Protein AF-A0A8C3HPB2-F1 (afdb_monomer)

Sequence (178 aa):
LPEALQPAKLSMWPAVAAIQAVDRTVDSHATRLLTLERRVGTAEKKLVDCEKTVMQFESQLESKWAALGTLIQGYGRLQRRLENMENLLKNRNFWILRLPPGARGEPEWGSLEEWQKELYKNMMKGNYEALISLDYAISKPDLLSRIERGEELCLGDRGRSEESEIPADPSPGTLKPL

InterPro domains:
  IPR001909 Krueppel-associated box [PF01352] (108-135)
  IPR001909 Krueppel-associated box [PS50805] (95-166)
  IPR001909 Krueppel-associated box [SM00349] (108-155)
  IPR001909 Krueppel-associated box [cd07765] (106-134)
  IPR036051 Krueppel-associated box domain superfamily [SSF109640] (108-151)
  IPR050169 Krueppel C2H2-type zinc-finger [PTHR23232] (107-159)

Structure (mmCIF, N/CA/C/O backbone):
data_AF-A0A8C3HPB2-F1
#
_entry.id   AF-A0A8C3HPB2-F1
#
loop_
_atom_site.group_PDB
_atom_site.id
_atom_site.type_symbol
_atom_site.label_atom_id
_atom_site.label_alt_id
_atom_site.label_comp_id
_atom_site.label_asym_id
_atom_site.label_entity_id
_atom_site.label_seq_id
_atom_site.pdbx_PDB_ins_code
_atom_site.Cartn_x
_atom_site.Cartn_y
_atom_site.Cartn_z
_atom_site.occupancy
_atom_site.B_iso_or_equiv
_atom_site.auth_seq_id
_atom_site.auth_comp_id
_atom_site.auth_asym_id
_atom_site.auth_atom_id
_atom_site.pdbx_PDB_model_num
ATOM 1 N N . LEU A 1 1 ? 49.334 -25.938 -86.211 1.00 36.72 1 LEU A N 1
ATOM 2 C CA . LEU A 1 1 ? 50.302 -25.068 -85.512 1.00 36.72 1 LEU A CA 1
ATOM 3 C C . LEU A 1 1 ? 49.606 -24.472 -84.287 1.00 36.72 1 LEU A C 1
ATOM 5 O O . LEU A 1 1 ? 48.469 -24.044 -84.460 1.00 36.72 1 LEU A O 1
ATOM 9 N N . PRO A 1 2 ? 50.218 -24.538 -83.093 1.00 66.06 2 PRO A N 1
ATOM 10 C CA . PRO A 1 2 ? 49.630 -24.147 -81.806 1.00 66.06 2 PRO A CA 1
ATOM 11 C C . PRO A 1 2 ? 50.086 -22.739 -81.346 1.00 66.06 2 PRO A C 1
ATOM 13 O O . PRO A 1 2 ? 50.805 -22.079 -82.083 1.00 66.06 2 PRO A O 1
ATOM 16 N N . GLU A 1 3 ? 49.700 -22.357 -80.116 1.00 45.06 3 GLU A N 1
ATOM 17 C CA . GLU A 1 3 ? 50.030 -21.135 -79.332 1.00 45.06 3 GLU A CA 1
ATOM 18 C C . GLU A 1 3 ? 49.134 -19.898 -79.559 1.00 45.06 3 GLU A C 1
ATOM 20 O O . GLU A 1 3 ? 48.794 -19.552 -80.679 1.00 45.06 3 GLU A O 1
ATOM 25 N N . ALA A 1 4 ? 48.677 -19.165 -78.538 1.00 44.84 4 ALA A N 1
ATOM 26 C CA . ALA A 1 4 ? 49.115 -19.097 -77.146 1.00 44.84 4 ALA A CA 1
ATOM 27 C C . ALA A 1 4 ? 47.924 -18.855 -76.201 1.00 44.84 4 ALA A C 1
ATOM 29 O O . ALA A 1 4 ? 47.126 -17.935 -76.393 1.00 44.84 4 ALA A O 1
ATOM 30 N N . LEU A 1 5 ? 47.848 -19.656 -75.138 1.00 52.38 5 LEU A N 1
ATOM 31 C CA . LEU A 1 5 ? 47.039 -19.376 -73.958 1.00 52.38 5 LEU A CA 1
ATOM 32 C C . LEU A 1 5 ? 47.674 -18.170 -73.248 1.00 52.38 5 LEU A C 1
ATOM 34 O O . LEU A 1 5 ? 48.679 -18.322 -72.559 1.00 52.38 5 LEU A O 1
ATOM 38 N N . GLN A 1 6 ? 47.137 -16.966 -73.452 1.00 55.41 6 GLN A N 1
ATOM 39 C CA . GLN A 1 6 ? 47.550 -15.790 -72.685 1.00 55.41 6 GLN A CA 1
ATOM 40 C C . GLN A 1 6 ? 46.983 -15.924 -71.264 1.00 55.41 6 GLN A C 1
ATOM 42 O O . GLN A 1 6 ? 45.758 -15.907 -71.107 1.00 55.41 6 GLN A O 1
ATOM 47 N N . PRO A 1 7 ? 47.819 -16.062 -70.217 1.00 50.81 7 PRO A N 1
ATOM 48 C CA . PRO A 1 7 ? 47.330 -16.040 -68.852 1.00 50.81 7 PRO A CA 1
ATOM 49 C C . PRO A 1 7 ? 46.891 -14.606 -68.564 1.00 50.81 7 PRO A C 1
ATOM 51 O O . PRO A 1 7 ? 47.713 -13.716 -68.336 1.00 50.81 7 PRO A O 1
ATOM 54 N N . ALA A 1 8 ? 45.583 -14.360 -68.634 1.00 55.12 8 ALA A N 1
ATOM 55 C CA . ALA A 1 8 ? 45.002 -13.088 -68.249 1.00 55.12 8 ALA A CA 1
ATOM 56 C C . ALA A 1 8 ? 45.411 -12.804 -66.798 1.00 55.12 8 ALA A C 1
ATOM 58 O O . ALA A 1 8 ? 44.950 -13.466 -65.868 1.00 55.12 8 ALA A O 1
ATOM 59 N N . LYS A 1 9 ? 46.316 -11.839 -66.600 1.00 60.34 9 LYS A N 1
ATOM 60 C CA . LYS A 1 9 ? 46.645 -11.319 -65.273 1.00 60.34 9 LYS A CA 1
ATOM 61 C C . LYS A 1 9 ? 45.386 -10.644 -64.736 1.00 60.34 9 LYS A C 1
ATOM 63 O O . LYS A 1 9 ? 45.124 -9.485 -65.049 1.00 60.34 9 LYS A O 1
ATOM 68 N N . LEU A 1 10 ? 44.580 -11.386 -63.978 1.00 68.19 10 LEU A N 1
ATOM 69 C CA . LEU A 1 10 ? 43.459 -10.826 -63.234 1.00 68.19 10 LEU A CA 1
ATOM 70 C C . LEU A 1 10 ? 44.014 -9.737 -62.305 1.00 68.19 10 LEU A C 1
ATOM 72 O O . LEU A 1 10 ? 44.845 -10.004 -61.440 1.00 68.19 10 LEU A O 1
ATOM 76 N N . SER A 1 11 ? 43.584 -8.496 -62.519 1.00 76.94 11 SER A N 1
ATOM 77 C CA . SER A 1 11 ? 43.923 -7.367 -61.653 1.00 76.94 11 SER A CA 1
ATOM 78 C C . SER A 1 11 ? 43.370 -7.610 -60.242 1.00 76.94 11 SER A C 1
ATOM 80 O O . SER A 1 11 ? 42.195 -7.925 -60.089 1.00 76.94 11 SER A O 1
ATOM 82 N N . MET A 1 12 ? 44.206 -7.449 -59.212 1.00 90.56 12 MET A N 1
ATOM 83 C CA . MET A 1 12 ? 43.867 -7.626 -57.786 1.00 90.56 12 MET A CA 1
ATOM 84 C C . MET A 1 12 ? 42.955 -6.511 -57.231 1.00 90.56 12 MET A C 1
ATOM 86 O O . MET A 1 12 ? 42.294 -6.675 -56.207 1.00 90.56 12 MET A O 1
ATOM 90 N N . TRP A 1 13 ? 42.893 -5.368 -57.915 1.00 91.75 13 TRP A N 1
ATOM 91 C CA . TRP A 1 13 ? 42.222 -4.153 -57.446 1.00 91.75 13 TRP A CA 1
ATOM 92 C C . TRP A 1 13 ? 40.724 -4.283 -57.120 1.00 91.75 13 TRP A C 1
ATOM 94 O O . TRP A 1 13 ? 40.311 -3.711 -56.112 1.00 91.75 13 TRP A O 1
ATOM 104 N N . PRO A 1 14 ? 39.897 -5.032 -57.876 1.00 93.00 14 PRO A N 1
ATOM 105 C CA . PRO A 1 14 ? 38.487 -5.216 -57.531 1.00 93.00 14 PRO A CA 1
ATOM 106 C C . PRO A 1 14 ? 38.288 -5.925 -56.187 1.00 93.00 14 PRO A C 1
ATOM 108 O O . PRO A 1 14 ? 37.402 -5.549 -55.424 1.00 93.00 14 PRO A O 1
ATOM 111 N N . ALA A 1 15 ? 39.139 -6.905 -55.864 1.00 94.12 15 ALA A N 1
ATOM 112 C CA . ALA A 1 15 ? 39.091 -7.592 -54.576 1.00 94.12 15 ALA A CA 1
ATOM 113 C C . ALA A 1 15 ? 39.448 -6.636 -53.427 1.00 94.12 15 ALA A C 1
ATOM 115 O O . ALA A 1 15 ? 38.758 -6.604 -52.413 1.00 94.12 15 ALA A O 1
ATOM 116 N N . VAL A 1 16 ? 40.470 -5.794 -53.618 1.00 94.94 16 VAL A N 1
ATOM 117 C CA . VAL A 1 16 ? 40.853 -4.761 -52.640 1.00 94.94 16 VAL A CA 1
ATOM 118 C C . VAL A 1 16 ? 39.725 -3.746 -52.433 1.00 94.94 16 VAL A C 1
ATOM 120 O O . VAL A 1 16 ? 39.406 -3.409 -51.296 1.00 94.94 16 VAL A O 1
ATOM 123 N N . ALA A 1 17 ? 39.077 -3.288 -53.507 1.00 95.38 17 ALA A N 1
ATOM 124 C CA . ALA A 1 17 ? 37.954 -2.358 -53.416 1.00 95.38 17 ALA A CA 1
ATOM 125 C C . ALA A 1 17 ? 36.749 -2.970 -52.680 1.00 95.38 17 ALA A C 1
ATOM 127 O O . ALA A 1 17 ? 36.117 -2.291 -51.873 1.00 95.38 17 ALA A O 1
ATOM 128 N N . ALA A 1 18 ? 36.457 -4.253 -52.916 1.00 96.19 18 ALA A N 1
ATOM 129 C CA . ALA A 1 18 ? 35.403 -4.972 -52.206 1.00 96.19 18 ALA A CA 1
ATOM 130 C C . ALA A 1 18 ? 35.704 -5.087 -50.703 1.00 96.19 18 ALA A C 1
ATOM 132 O O . ALA A 1 18 ? 34.827 -4.805 -49.891 1.00 96.19 18 ALA A O 1
ATOM 133 N N . ILE A 1 19 ? 36.946 -5.415 -50.329 1.00 96.31 19 ILE A N 1
ATOM 134 C CA . ILE A 1 19 ? 37.381 -5.457 -48.922 1.00 96.31 19 ILE A CA 1
ATOM 135 C C . ILE A 1 19 ? 37.208 -4.080 -48.272 1.00 96.31 19 ILE A C 1
ATOM 137 O O . ILE A 1 19 ? 36.551 -3.964 -47.245 1.00 96.31 19 ILE A O 1
ATOM 141 N N . GLN A 1 20 ? 37.684 -3.015 -48.919 1.00 97.25 20 GLN A N 1
ATOM 142 C CA . GLN A 1 20 ? 37.525 -1.653 -48.402 1.00 97.25 20 GLN A CA 1
ATOM 143 C C . GLN A 1 20 ? 36.058 -1.200 -48.308 1.00 97.25 20 GLN A C 1
ATOM 145 O O . GLN A 1 20 ? 35.730 -0.321 -47.510 1.00 97.25 20 GLN A O 1
ATOM 150 N N . ALA A 1 21 ? 35.1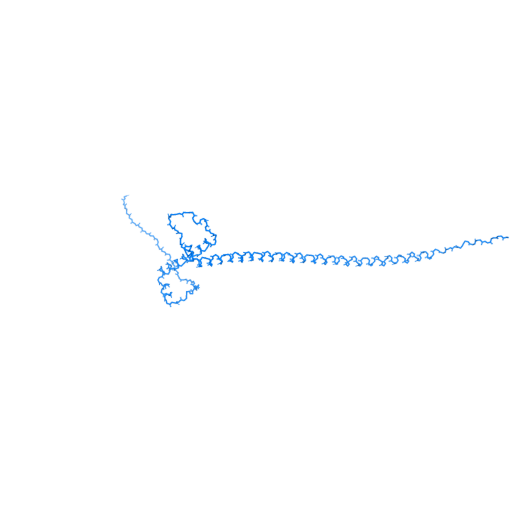70 -1.713 -49.163 1.00 97.06 21 ALA A N 1
ATOM 151 C CA . ALA A 1 21 ? 33.739 -1.446 -49.058 1.00 97.06 21 ALA A CA 1
ATOM 152 C C . ALA A 1 21 ? 33.150 -2.149 -47.829 1.00 97.06 21 ALA A C 1
ATOM 154 O O . ALA A 1 21 ? 32.421 -1.520 -47.064 1.00 97.06 21 ALA A O 1
ATOM 155 N N . VAL A 1 22 ? 33.522 -3.412 -47.606 1.00 97.81 22 VAL A N 1
ATOM 156 C CA . VAL A 1 22 ? 33.128 -4.171 -46.416 1.00 97.81 22 VAL A CA 1
ATOM 157 C C . VAL A 1 22 ? 33.634 -3.489 -45.146 1.00 97.81 22 VAL A C 1
ATOM 159 O O . VAL A 1 22 ? 32.825 -3.258 -44.251 1.00 97.81 22 VAL A O 1
ATOM 162 N N . ASP A 1 23 ? 34.894 -3.058 -45.090 1.00 98.06 23 ASP A N 1
ATOM 163 C CA . ASP A 1 23 ? 35.450 -2.353 -43.924 1.00 98.06 23 ASP A CA 1
ATOM 164 C C . ASP A 1 23 ? 34.619 -1.114 -43.564 1.00 98.06 23 ASP A C 1
ATOM 166 O O . ASP A 1 23 ? 34.165 -0.967 -42.430 1.00 98.06 23 ASP A O 1
ATOM 170 N N . ARG A 1 24 ? 34.278 -0.279 -44.557 1.00 97.12 24 ARG A N 1
ATOM 171 C CA . ARG A 1 24 ? 33.410 0.893 -44.337 1.00 97.12 24 ARG A CA 1
ATOM 172 C C . ARG A 1 24 ? 32.023 0.515 -43.814 1.00 97.12 24 ARG A C 1
ATOM 174 O O . ARG A 1 24 ? 31.448 1.250 -43.009 1.00 97.12 24 ARG A O 1
ATOM 181 N N . THR A 1 25 ? 31.457 -0.606 -44.271 1.00 97.81 25 THR A N 1
ATOM 182 C CA . THR A 1 25 ? 30.169 -1.089 -43.747 1.00 97.81 25 THR A CA 1
ATOM 183 C C . THR A 1 25 ? 30.290 -1.593 -42.314 1.00 97.81 25 THR A C 1
ATOM 185 O O . THR A 1 25 ? 29.423 -1.286 -41.498 1.00 97.81 25 THR A O 1
ATOM 188 N N . VAL A 1 26 ? 31.374 -2.297 -41.980 1.00 98.38 26 VAL A N 1
ATOM 189 C CA . VAL A 1 26 ? 31.658 -2.770 -40.620 1.00 98.38 26 VAL A CA 1
ATOM 190 C C . VAL A 1 26 ? 31.815 -1.584 -39.670 1.00 98.38 26 VAL A C 1
ATOM 192 O O . VAL A 1 26 ? 31.167 -1.569 -38.624 1.00 98.38 26 VAL A O 1
ATOM 195 N N . ASP A 1 27 ? 32.549 -0.543 -40.063 1.00 98.19 27 ASP A N 1
ATOM 196 C CA . ASP A 1 27 ? 32.698 0.687 -39.275 1.00 98.19 27 ASP A CA 1
ATOM 197 C C . ASP A 1 27 ? 31.350 1.399 -39.049 1.00 98.19 27 ASP A C 1
ATOM 199 O O . ASP A 1 27 ? 31.015 1.834 -37.939 1.00 98.19 27 ASP A O 1
ATOM 203 N N . SER A 1 28 ? 30.513 1.474 -40.090 1.00 97.62 28 SER A N 1
ATOM 204 C CA . SER A 1 28 ? 29.153 2.015 -39.972 1.00 97.62 28 SER A CA 1
ATOM 205 C C . SER A 1 28 ? 28.283 1.181 -39.023 1.00 97.62 28 SER A C 1
ATOM 207 O O . SER A 1 28 ? 27.535 1.726 -38.207 1.00 97.62 28 SER A O 1
ATOM 209 N N . HIS A 1 29 ? 28.387 -0.146 -39.071 1.00 98.19 29 HIS A N 1
ATOM 210 C CA . HIS A 1 29 ? 27.669 -1.019 -38.148 1.00 98.19 29 HIS A CA 1
ATOM 211 C C . HIS A 1 29 ? 28.176 -0.887 -36.708 1.00 98.19 29 HIS A C 1
ATOM 213 O O . HIS A 1 29 ? 27.351 -0.819 -35.797 1.00 98.19 29 HIS A O 1
ATOM 219 N N . ALA A 1 30 ? 29.486 -0.761 -36.494 1.00 98.38 30 ALA A N 1
ATOM 220 C CA . ALA A 1 30 ? 30.077 -0.565 -35.172 1.00 98.38 30 ALA A CA 1
ATOM 221 C C .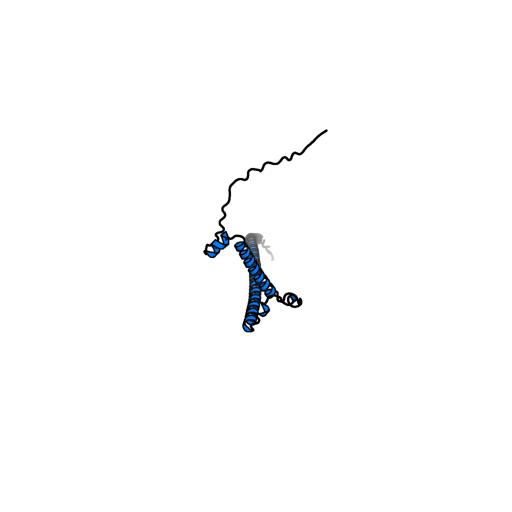 ALA A 1 30 ? 29.572 0.728 -34.508 1.00 98.38 30 ALA A C 1
ATOM 223 O O . ALA A 1 30 ? 29.111 0.711 -33.366 1.00 98.38 30 ALA A O 1
ATOM 224 N N . THR A 1 31 ? 29.554 1.846 -35.241 1.00 98.25 31 THR A N 1
ATOM 225 C CA . THR A 1 31 ? 29.025 3.125 -34.721 1.00 98.25 31 THR A CA 1
ATOM 226 C C . THR A 1 31 ? 27.529 3.056 -34.389 1.00 98.25 31 THR A C 1
ATOM 228 O O . THR A 1 31 ? 27.078 3.599 -33.370 1.00 98.25 31 THR A O 1
ATOM 231 N N . ARG A 1 32 ? 26.745 2.339 -35.204 1.00 97.94 32 ARG A N 1
ATOM 232 C CA . ARG A 1 32 ? 25.323 2.077 -34.933 1.00 97.94 32 ARG A CA 1
ATOM 233 C C . ARG A 1 32 ? 25.126 1.219 -33.685 1.00 97.94 32 ARG A C 1
ATOM 235 O O . ARG A 1 32 ? 24.254 1.548 -32.881 1.00 97.94 32 ARG A O 1
ATOM 242 N N . LEU A 1 33 ? 25.928 0.169 -33.503 1.00 98.38 33 LEU A N 1
ATOM 243 C CA . LEU A 1 33 ? 25.874 -0.699 -32.325 1.00 98.38 33 LEU A CA 1
ATOM 244 C C . LEU A 1 33 ? 26.171 0.080 -31.044 1.00 98.38 33 LEU A C 1
ATOM 246 O O . LEU A 1 33 ? 25.347 0.056 -30.137 1.00 98.38 33 LEU A O 1
ATOM 250 N N . LEU A 1 34 ? 27.241 0.878 -31.016 1.00 98.31 34 LEU A N 1
ATOM 251 C CA . LEU A 1 34 ? 27.573 1.723 -29.859 1.00 98.31 34 LEU A CA 1
ATOM 252 C C . LEU A 1 34 ? 26.451 2.714 -29.509 1.00 98.31 34 LEU A C 1
ATOM 254 O O . LEU A 1 34 ? 26.202 3.034 -28.344 1.00 98.31 34 LEU A O 1
ATOM 258 N N . THR A 1 35 ? 25.751 3.228 -30.523 1.00 98.44 35 THR A N 1
ATOM 259 C CA . THR A 1 35 ? 24.605 4.121 -30.312 1.00 98.44 35 THR A CA 1
ATOM 260 C C . THR A 1 35 ? 23.418 3.379 -29.705 1.00 98.44 35 THR A C 1
ATOM 262 O O . THR A 1 35 ? 22.765 3.904 -28.799 1.00 98.44 35 THR A O 1
ATOM 265 N N . LEU A 1 36 ? 23.130 2.170 -30.188 1.00 98.38 36 LEU A N 1
ATOM 266 C CA . LEU A 1 36 ? 22.065 1.328 -29.649 1.00 98.38 36 LEU A CA 1
ATOM 267 C C . LEU A 1 36 ? 22.378 0.859 -28.231 1.00 98.38 36 LEU A C 1
ATOM 269 O O . LEU A 1 36 ? 21.507 0.969 -27.380 1.00 98.38 36 LEU A O 1
ATOM 273 N N . GLU A 1 37 ? 23.606 0.436 -27.955 1.00 98.62 37 GLU A N 1
ATOM 274 C CA . GLU A 1 37 ? 24.053 -0.007 -26.632 1.00 98.62 37 GLU A CA 1
ATOM 275 C C . GLU A 1 37 ? 23.862 1.091 -25.578 1.00 98.62 37 GLU A C 1
ATOM 277 O O . GLU A 1 37 ? 23.231 0.869 -24.546 1.00 98.62 37 GLU A O 1
ATOM 282 N N . ARG A 1 38 ? 24.264 2.333 -25.887 1.00 98.56 38 ARG A N 1
ATOM 283 C CA . ARG A 1 38 ? 24.018 3.483 -24.998 1.00 98.56 38 ARG A CA 1
ATOM 284 C C . ARG A 1 38 ? 22.525 3.716 -24.745 1.00 98.56 38 ARG A C 1
ATOM 286 O O . ARG A 1 38 ? 22.119 4.066 -23.633 1.00 98.56 38 ARG A O 1
ATOM 293 N N . ARG A 1 39 ? 21.697 3.567 -25.783 1.00 98.50 39 ARG A N 1
ATOM 294 C CA . ARG A 1 39 ? 20.241 3.747 -25.676 1.00 98.50 39 ARG A CA 1
ATOM 295 C C . ARG A 1 39 ? 19.594 2.633 -24.860 1.00 98.50 39 ARG A C 1
ATOM 297 O O . ARG A 1 39 ? 18.731 2.947 -24.047 1.00 98.50 39 ARG A O 1
ATOM 304 N N . VAL A 1 40 ? 20.017 1.386 -25.057 1.00 98.56 40 VAL A N 1
ATOM 305 C CA . VAL A 1 40 ? 19.565 0.224 -24.285 1.00 98.56 40 VAL A CA 1
ATOM 306 C C . VAL A 1 40 ? 19.930 0.407 -22.820 1.00 98.56 40 VAL A C 1
ATOM 308 O O . VAL A 1 40 ? 19.021 0.398 -22.004 1.00 98.56 40 VAL A O 1
ATOM 311 N N . GLY A 1 41 ? 21.176 0.757 -22.487 1.00 98.44 41 GLY A N 1
ATOM 312 C CA . GLY A 1 41 ? 21.554 1.019 -21.092 1.00 98.44 41 GLY A CA 1
ATOM 313 C C . GLY A 1 41 ? 20.754 2.162 -20.447 1.00 98.44 41 GLY A C 1
ATOM 314 O O . GLY A 1 41 ? 20.370 2.101 -19.280 1.00 98.44 41 GLY A O 1
ATOM 315 N N . THR A 1 42 ? 20.415 3.205 -21.216 1.00 98.44 42 THR A N 1
ATOM 316 C CA . THR A 1 42 ? 19.530 4.279 -20.724 1.00 98.44 42 THR A CA 1
ATOM 317 C C . THR A 1 42 ? 18.097 3.783 -20.496 1.00 98.44 42 THR A C 1
ATOM 319 O O . THR A 1 42 ? 17.446 4.204 -19.540 1.00 98.44 42 THR A O 1
ATOM 322 N N . ALA A 1 43 ? 17.584 2.923 -21.378 1.00 98.38 43 ALA A N 1
ATOM 323 C CA . ALA A 1 43 ? 16.255 2.335 -21.253 1.00 98.38 43 ALA A CA 1
ATOM 324 C C . ALA A 1 43 ? 16.180 1.337 -20.086 1.00 98.38 43 ALA A C 1
ATOM 326 O O . ALA A 1 43 ? 15.218 1.388 -19.327 1.00 98.38 43 ALA A O 1
ATOM 327 N N . GLU A 1 44 ? 17.209 0.512 -19.889 1.00 98.62 44 GLU A N 1
ATOM 328 C CA . GLU A 1 44 ? 17.347 -0.406 -18.752 1.00 98.62 44 GLU A CA 1
ATOM 329 C C . GLU A 1 44 ? 17.316 0.351 -17.427 1.00 98.62 44 GLU A C 1
ATOM 331 O O . GLU A 1 44 ? 16.551 -0.002 -16.535 1.00 98.62 44 GLU A O 1
ATOM 336 N N . LYS A 1 45 ? 18.056 1.461 -17.314 1.00 98.50 45 LYS A N 1
ATOM 337 C CA . LYS A 1 45 ? 18.004 2.303 -16.113 1.00 98.50 45 LYS A CA 1
ATOM 338 C C . LYS A 1 45 ? 16.588 2.810 -15.822 1.00 98.50 45 LYS A C 1
ATOM 340 O O . LYS A 1 45 ? 16.137 2.745 -14.683 1.00 98.50 45 LYS A O 1
ATOM 345 N N . LYS A 1 46 ? 15.877 3.287 -16.849 1.00 98.56 46 LYS A N 1
ATOM 346 C CA . LYS A 1 46 ? 14.481 3.731 -16.699 1.00 98.56 46 LYS A CA 1
ATOM 347 C C . LYS A 1 46 ? 13.560 2.587 -16.282 1.00 98.56 46 LYS A C 1
ATOM 349 O O . LYS A 1 46 ? 12.642 2.824 -15.510 1.00 98.56 46 LYS A O 1
ATOM 354 N N . LEU A 1 47 ? 13.799 1.375 -16.781 1.00 98.62 47 LEU A N 1
ATOM 355 C CA . LEU A 1 47 ? 13.030 0.192 -16.406 1.00 98.62 47 LEU A CA 1
ATOM 356 C C . LEU A 1 47 ? 13.230 -0.135 -14.923 1.00 98.62 47 LEU A C 1
ATOM 358 O O . LEU A 1 47 ? 12.242 -0.310 -14.220 1.00 98.62 47 LEU A O 1
ATOM 362 N N . VAL A 1 48 ? 14.469 -0.102 -14.430 1.00 98.56 48 VAL A N 1
ATOM 363 C CA . VAL A 1 48 ? 14.771 -0.293 -13.000 1.00 98.56 48 VAL A CA 1
ATOM 364 C C . VAL A 1 48 ? 14.121 0.794 -12.135 1.00 98.56 48 VAL A C 1
ATOM 366 O O . VAL A 1 48 ? 13.536 0.496 -11.093 1.00 98.56 48 VAL A O 1
ATOM 369 N N . ASP A 1 49 ? 14.173 2.059 -12.564 1.00 98.50 49 ASP A N 1
ATOM 370 C CA . ASP A 1 49 ? 13.492 3.153 -11.861 1.00 98.50 49 ASP A CA 1
ATOM 371 C C . ASP A 1 49 ? 11.965 2.931 -11.832 1.00 98.50 49 ASP A C 1
ATOM 373 O O . ASP A 1 49 ? 11.325 3.127 -10.796 1.00 98.50 49 ASP A O 1
ATOM 377 N N . CYS A 1 50 ? 11.377 2.458 -12.937 1.00 98.25 50 CYS A N 1
ATOM 378 C CA . CYS A 1 50 ? 9.969 2.069 -12.998 1.00 98.25 50 CYS A CA 1
ATOM 379 C C . CYS A 1 50 ? 9.653 0.908 -12.043 1.00 98.25 50 CYS A C 1
ATOM 381 O O . CYS A 1 50 ? 8.728 1.044 -11.244 1.00 98.25 50 CYS A O 1
ATOM 383 N N . GLU A 1 51 ? 10.421 -0.184 -12.058 1.00 98.50 51 GLU A N 1
ATOM 384 C CA . GLU A 1 51 ? 10.247 -1.320 -11.137 1.00 98.50 51 GLU A CA 1
ATOM 385 C C . GLU A 1 51 ? 10.269 -0.868 -9.676 1.00 98.50 51 GLU A C 1
ATOM 387 O O . GLU A 1 51 ? 9.401 -1.242 -8.889 1.00 98.50 51 GLU A O 1
ATOM 392 N N . LYS A 1 52 ? 11.200 0.022 -9.321 1.00 98.50 52 LYS A N 1
ATOM 393 C CA . LYS A 1 52 ? 11.277 0.583 -7.971 1.00 98.50 52 LYS A CA 1
ATOM 394 C C . LYS A 1 52 ? 9.999 1.326 -7.584 1.00 98.50 52 LYS A C 1
ATOM 396 O O . LYS A 1 52 ? 9.520 1.178 -6.460 1.00 98.50 52 LYS A O 1
ATOM 401 N N . THR A 1 53 ? 9.447 2.134 -8.490 1.00 98.50 53 THR A N 1
ATOM 402 C CA . THR A 1 53 ? 8.186 2.846 -8.226 1.00 98.50 53 THR A CA 1
ATOM 403 C C . THR A 1 53 ? 6.997 1.895 -8.120 1.00 98.50 53 THR A C 1
ATOM 405 O O . THR A 1 53 ? 6.153 2.086 -7.247 1.00 98.50 53 THR A O 1
ATOM 408 N N . VAL A 1 54 ? 6.956 0.834 -8.932 1.00 98.56 54 VAL A N 1
ATOM 409 C CA . VAL A 1 54 ? 5.940 -0.225 -8.833 1.00 98.56 54 VAL A CA 1
ATOM 410 C C . VAL A 1 54 ? 5.992 -0.899 -7.462 1.00 98.56 54 VAL A C 1
ATOM 412 O O . VAL A 1 54 ? 4.976 -0.919 -6.773 1.00 98.56 54 VAL A O 1
ATOM 415 N N . MET A 1 55 ? 7.171 -1.328 -7.004 1.00 98.31 55 MET A N 1
ATOM 416 C CA . MET A 1 55 ? 7.330 -1.937 -5.675 1.00 98.31 55 MET A CA 1
ATOM 417 C C . MET A 1 55 ? 6.888 -0.996 -4.540 1.00 98.31 55 MET A C 1
ATOM 419 O O . MET A 1 55 ? 6.292 -1.421 -3.549 1.00 98.31 55 MET A O 1
ATOM 423 N N . GLN A 1 56 ? 7.135 0.312 -4.675 1.00 98.56 56 GLN A N 1
ATOM 424 C CA . GLN A 1 56 ? 6.640 1.299 -3.710 1.00 98.56 56 GLN A CA 1
ATOM 425 C C . GLN A 1 56 ? 5.109 1.351 -3.684 1.00 98.56 56 GLN A C 1
ATOM 427 O O . GLN A 1 56 ? 4.522 1.345 -2.599 1.00 98.56 56 GLN A O 1
ATOM 432 N N . PHE A 1 57 ? 4.454 1.373 -4.847 1.00 98.38 57 PHE A N 1
ATOM 433 C CA . PHE A 1 57 ? 2.993 1.329 -4.929 1.00 98.38 57 PHE A CA 1
ATOM 434 C C . PHE A 1 57 ? 2.413 0.028 -4.369 1.00 98.38 57 PHE A C 1
ATOM 436 O O . PHE A 1 57 ? 1.400 0.087 -3.673 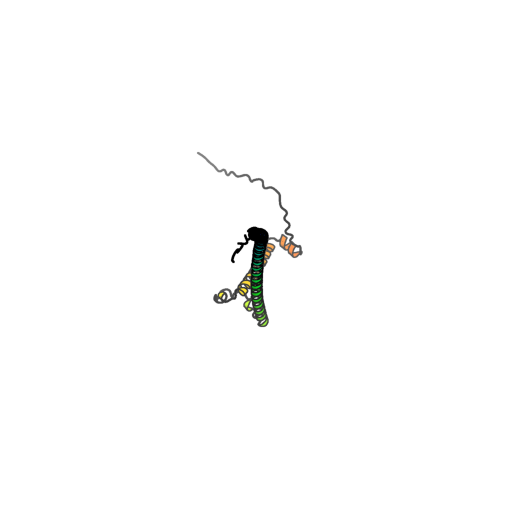1.00 98.38 57 PHE A O 1
ATOM 443 N N . GLU A 1 58 ? 3.056 -1.113 -4.613 1.00 98.56 58 GLU A N 1
ATOM 444 C CA . GLU A 1 58 ? 2.654 -2.407 -4.051 1.00 98.56 58 GLU A CA 1
ATOM 445 C C . GLU A 1 58 ? 2.668 -2.366 -2.522 1.00 98.56 58 GLU A C 1
ATOM 447 O O . GLU A 1 58 ? 1.638 -2.610 -1.896 1.00 98.56 58 GLU A O 1
ATOM 452 N N . SER A 1 59 ? 3.771 -1.916 -1.915 1.00 98.06 59 SER A N 1
ATOM 453 C CA . SER A 1 59 ? 3.861 -1.795 -0.452 1.00 98.06 59 SER A CA 1
ATOM 454 C C . SER A 1 59 ? 2.807 -0.845 0.138 1.00 98.06 59 SER A C 1
ATOM 456 O O . SER A 1 59 ? 2.216 -1.104 1.189 1.00 98.06 59 SER A O 1
ATOM 458 N N . GLN A 1 60 ? 2.519 0.260 -0.559 1.00 98.69 60 GLN A N 1
ATOM 459 C CA . GLN A 1 60 ? 1.482 1.208 -0.160 1.00 98.69 60 GLN A CA 1
ATOM 460 C C . GLN A 1 60 ? 0.104 0.558 -0.190 1.00 98.69 60 GLN A C 1
ATOM 462 O O . GLN A 1 60 ? -0.686 0.729 0.743 1.00 98.69 60 GLN A O 1
ATOM 467 N N . LEU A 1 61 ? -0.178 -0.183 -1.256 1.00 98.62 61 LEU A N 1
ATOM 468 C CA . LEU A 1 61 ? -1.439 -0.866 -1.454 1.00 98.62 61 LEU A CA 1
ATOM 469 C C . LEU A 1 61 ? -1.640 -1.939 -0.376 1.00 98.62 61 LEU A C 1
ATOM 471 O O . LEU A 1 61 ? -2.686 -1.948 0.268 1.00 98.62 61 LEU A O 1
ATOM 475 N N . GLU A 1 62 ? -0.627 -2.759 -0.100 1.00 98.69 62 GLU A N 1
ATOM 476 C CA . GLU A 1 62 ? -0.642 -3.746 0.986 1.00 98.69 62 GLU A CA 1
ATOM 477 C C . GLU A 1 62 ? -0.921 -3.106 2.351 1.00 98.69 62 GLU A C 1
ATOM 479 O O . GLU A 1 62 ? -1.786 -3.580 3.091 1.00 98.69 62 GLU A O 1
ATOM 484 N N . SER A 1 63 ? -0.268 -1.979 2.665 1.00 98.38 63 SER A N 1
ATOM 485 C CA . SER A 1 63 ? -0.500 -1.274 3.934 1.00 98.38 63 SER A CA 1
ATOM 486 C C . SER A 1 63 ? -1.949 -0.785 4.073 1.00 98.38 63 SER A C 1
ATOM 488 O O . SER A 1 63 ? -2.563 -0.921 5.136 1.00 98.38 63 SER A O 1
ATOM 490 N N . LYS A 1 64 ? -2.539 -0.271 2.983 1.00 98.62 64 LYS A N 1
ATOM 491 C CA . LYS A 1 64 ? -3.934 0.188 2.951 1.00 98.62 64 LYS A CA 1
ATOM 492 C C . LYS A 1 64 ? -4.909 -0.981 3.056 1.00 98.62 64 LYS A C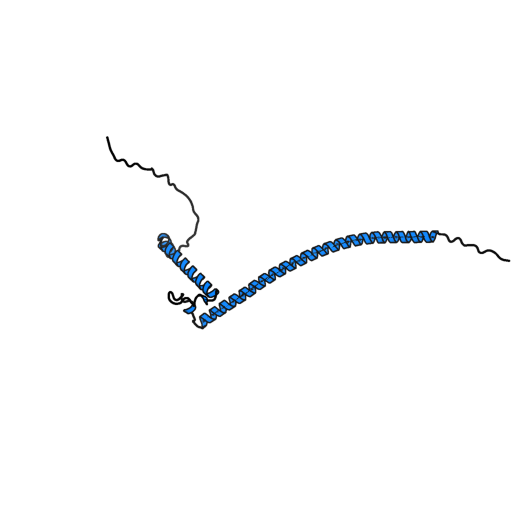 1
ATOM 494 O O . LYS A 1 64 ? -5.887 -0.876 3.795 1.00 98.62 64 LYS A O 1
ATOM 499 N N . TRP A 1 65 ? -4.639 -2.097 2.377 1.00 98.56 65 TRP A N 1
ATOM 500 C CA . TRP A 1 65 ? -5.442 -3.316 2.501 1.00 98.56 65 TRP A CA 1
ATOM 501 C C . TRP A 1 65 ? -5.427 -3.866 3.927 1.00 98.56 65 TRP A C 1
ATOM 503 O O . TRP A 1 65 ? -6.484 -4.215 4.449 1.00 98.56 65 TRP A O 1
ATOM 513 N N . ALA A 1 66 ? -4.271 -3.877 4.594 1.00 98.62 66 ALA A N 1
ATOM 514 C CA . ALA A 1 66 ? -4.166 -4.302 5.988 1.00 98.62 66 ALA A CA 1
ATOM 515 C C . ALA A 1 66 ? -4.982 -3.400 6.936 1.00 98.62 66 ALA A C 1
ATOM 517 O O . ALA A 1 66 ? -5.706 -3.892 7.812 1.00 98.62 66 ALA A O 1
ATOM 518 N N . ALA A 1 67 ? -4.926 -2.080 6.733 1.00 98.50 67 ALA A N 1
ATOM 519 C CA . ALA A 1 67 ? -5.718 -1.124 7.505 1.00 98.50 67 ALA A CA 1
ATOM 520 C C . ALA A 1 67 ? -7.230 -1.325 7.295 1.00 98.50 67 ALA A C 1
ATOM 522 O O . ALA A 1 67 ? -7.990 -1.379 8.264 1.00 98.50 67 ALA A O 1
ATOM 523 N N . LEU A 1 68 ? -7.670 -1.507 6.044 1.00 98.75 68 LEU A N 1
ATOM 524 C CA . LEU A 1 68 ? -9.068 -1.811 5.727 1.00 98.75 68 LEU A CA 1
ATOM 525 C C . LEU A 1 68 ? -9.521 -3.141 6.345 1.00 98.75 68 LEU A C 1
ATOM 527 O O . LEU A 1 68 ? -10.610 -3.205 6.911 1.00 98.75 68 LEU A O 1
ATOM 531 N N . GLY A 1 69 ? -8.678 -4.177 6.311 1.00 98.50 69 GLY A N 1
ATOM 532 C CA . GLY A 1 69 ? -8.949 -5.452 6.977 1.00 98.50 69 GLY A CA 1
ATOM 533 C C . GLY A 1 69 ? -9.185 -5.286 8.482 1.00 98.50 69 GLY A C 1
ATOM 534 O O . GLY A 1 69 ? -10.156 -5.819 9.020 1.00 98.50 69 GLY A O 1
ATOM 535 N N . THR A 1 70 ? -8.360 -4.473 9.147 1.00 98.25 70 THR A N 1
ATOM 536 C CA . THR A 1 70 ? -8.523 -4.139 10.574 1.00 98.25 70 THR A CA 1
ATOM 537 C C . THR A 1 70 ? -9.841 -3.401 10.838 1.00 98.25 70 THR A C 1
ATOM 539 O O . THR A 1 70 ? -10.556 -3.721 11.790 1.00 98.25 70 THR A O 1
ATOM 542 N N . LEU A 1 71 ? -10.212 -2.448 9.977 1.00 98.56 71 LEU A N 1
ATOM 543 C CA . LEU A 1 71 ? -11.462 -1.697 10.108 1.00 98.56 71 LEU A CA 1
ATOM 544 C C . LEU A 1 71 ? -12.697 -2.600 9.954 1.00 98.56 71 LEU A C 1
ATOM 546 O O . LEU A 1 71 ? -13.630 -2.504 10.752 1.00 98.56 71 LEU A O 1
ATOM 550 N N . ILE A 1 72 ? -12.686 -3.512 8.978 1.00 98.06 72 ILE A N 1
ATOM 551 C CA . ILE A 1 72 ? -13.768 -4.486 8.757 1.00 98.06 72 ILE A CA 1
ATOM 552 C C . ILE A 1 72 ? -13.926 -5.403 9.975 1.00 98.06 72 ILE A C 1
ATOM 554 O O . ILE A 1 72 ? -15.043 -5.625 10.450 1.00 98.06 72 ILE A O 1
ATOM 558 N N . GLN A 1 73 ? -12.817 -5.897 10.534 1.00 96.62 73 GLN A N 1
ATOM 559 C CA . GLN A 1 73 ? -12.846 -6.687 11.767 1.00 96.62 73 GLN A CA 1
ATOM 560 C C . GLN A 1 73 ? -13.438 -5.890 12.941 1.00 96.62 73 GLN A C 1
ATOM 562 O O . GLN A 1 73 ? -14.264 -6.418 13.695 1.00 96.62 73 GLN A O 1
ATOM 567 N N . GLY A 1 74 ? -13.061 -4.614 13.074 1.00 96.25 74 GLY A N 1
ATOM 568 C CA . GLY A 1 74 ? -13.602 -3.697 14.078 1.00 96.25 74 GLY A CA 1
ATOM 569 C C . GLY A 1 74 ? -15.112 -3.503 13.941 1.00 96.25 74 GLY A C 1
ATOM 570 O O . GLY A 1 74 ? -15.841 -3.615 14.931 1.00 96.25 74 GLY A O 1
ATOM 571 N N . TYR A 1 75 ? -15.596 -3.311 12.714 1.00 96.25 75 TYR A N 1
ATOM 572 C CA . TYR A 1 75 ? -17.025 -3.205 12.427 1.00 96.25 75 TYR A CA 1
ATOM 573 C C . TYR A 1 75 ? -17.780 -4.480 12.824 1.00 96.25 75 TYR A C 1
ATOM 575 O O . TYR A 1 75 ? -18.775 -4.407 13.542 1.00 96.25 75 TYR A O 1
ATOM 583 N N . GLY A 1 76 ? -17.263 -5.661 12.471 1.00 96.19 76 GLY A N 1
ATOM 584 C CA . GLY A 1 76 ? -17.880 -6.936 12.852 1.00 96.19 76 GLY A CA 1
ATOM 585 C C . GLY A 1 76 ? -17.934 -7.169 14.369 1.00 96.19 76 GLY A C 1
ATOM 586 O O . GLY A 1 76 ? -18.871 -7.793 14.871 1.00 96.19 76 GLY A O 1
ATOM 587 N N . ARG A 1 77 ? -16.952 -6.660 15.128 1.00 93.81 77 ARG A N 1
ATOM 588 C CA . ARG A 1 77 ? -16.989 -6.675 16.601 1.00 93.81 77 ARG A CA 1
ATOM 589 C C . ARG A 1 77 ? -18.050 -5.714 17.138 1.00 93.81 77 ARG A C 1
ATOM 591 O O . ARG A 1 77 ? -18.771 -6.073 18.067 1.00 93.81 77 ARG A O 1
ATOM 598 N N . LEU A 1 78 ? -18.144 -4.512 16.571 1.00 95.62 78 LEU A N 1
ATOM 599 C CA . LEU A 1 78 ? -19.127 -3.510 16.978 1.00 95.62 78 LEU A CA 1
ATOM 600 C C . LEU A 1 78 ? -20.559 -3.984 16.703 1.00 95.62 78 LEU A C 1
ATOM 602 O O . LEU A 1 78 ? -21.414 -3.858 17.573 1.00 95.62 78 LEU A O 1
ATOM 606 N N . GLN A 1 79 ? -20.792 -4.603 15.547 1.00 96.00 79 GLN A N 1
ATOM 607 C CA . GLN A 1 79 ? -22.085 -5.170 15.178 1.00 96.00 79 GLN A CA 1
ATOM 608 C C . GLN A 1 79 ? -22.534 -6.257 16.164 1.00 96.00 79 GLN A C 1
ATOM 610 O O . GLN A 1 79 ? -23.656 -6.197 16.653 1.00 96.00 79 GLN A O 1
ATOM 615 N N . ARG A 1 80 ? -21.645 -7.185 16.551 1.00 91.75 80 ARG A N 1
ATOM 616 C CA . ARG A 1 80 ? -21.944 -8.186 17.595 1.00 91.75 80 ARG A CA 1
ATOM 617 C C . ARG A 1 80 ? -22.278 -7.556 18.945 1.00 91.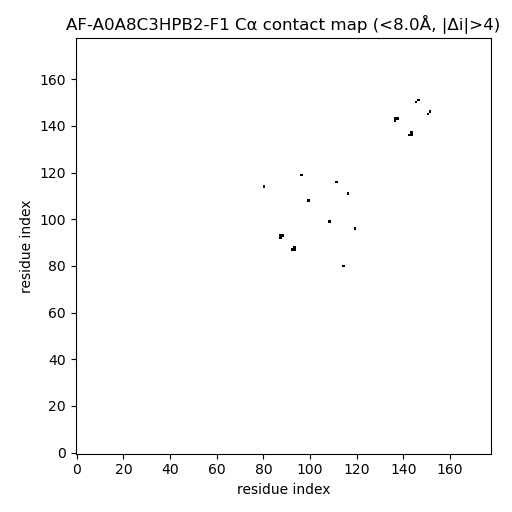75 80 ARG A C 1
ATOM 619 O O . ARG A 1 80 ? -23.198 -7.998 19.621 1.00 91.75 80 ARG A O 1
ATOM 626 N N . ARG A 1 81 ? -21.558 -6.503 19.347 1.00 89.00 81 ARG A N 1
ATOM 627 C CA . ARG A 1 81 ? -21.880 -5.766 20.582 1.00 89.00 81 ARG A CA 1
ATOM 628 C C . ARG A 1 81 ? -23.255 -5.108 20.504 1.00 89.00 81 ARG A C 1
ATOM 630 O O . ARG A 1 81 ? -23.978 -5.128 21.494 1.00 89.00 81 ARG A O 1
ATOM 637 N N . LEU A 1 82 ? -23.606 -4.544 19.350 1.00 90.00 82 LEU A N 1
ATOM 638 C CA . LEU A 1 82 ? -24.910 -3.929 19.126 1.00 90.00 82 LEU A CA 1
ATOM 639 C C . LEU A 1 82 ? -26.033 -4.970 19.184 1.00 90.00 82 LEU A C 1
ATOM 641 O O . LEU A 1 82 ? -27.016 -4.756 19.883 1.00 90.00 82 LEU A O 1
ATOM 645 N N . GLU A 1 83 ? -25.854 -6.115 18.528 1.00 88.25 83 GLU A N 1
ATOM 646 C CA . GLU A 1 83 ? -26.799 -7.235 18.568 1.00 88.25 83 GLU A CA 1
ATOM 647 C C . GLU A 1 83 ? -26.972 -7.777 19.995 1.00 88.25 83 GLU A C 1
ATOM 649 O O . GLU A 1 83 ? -28.091 -7.988 20.463 1.00 88.25 83 GLU A O 1
ATOM 654 N N . ASN A 1 84 ? -25.874 -7.912 20.745 1.00 86.12 84 ASN A N 1
ATOM 655 C CA . ASN A 1 84 ? -25.920 -8.284 22.158 1.00 86.12 84 ASN A CA 1
ATOM 656 C C . ASN A 1 84 ? -26.714 -7.263 22.988 1.00 86.12 84 ASN A C 1
ATOM 658 O O . ASN A 1 84 ? -27.559 -7.653 23.793 1.00 86.12 84 ASN A O 1
ATOM 662 N N . MET A 1 85 ? -26.477 -5.962 22.791 1.00 82.62 85 MET A N 1
ATOM 663 C CA . MET A 1 85 ? -27.235 -4.902 23.466 1.00 82.62 85 MET A CA 1
ATOM 664 C C . MET A 1 85 ? -28.719 -4.941 23.098 1.00 82.62 85 MET A C 1
ATOM 666 O O . MET A 1 85 ? -29.570 -4.840 23.978 1.00 82.62 85 MET A O 1
ATOM 670 N N . GLU A 1 86 ? -29.046 -5.139 21.824 1.00 87.19 86 GLU A N 1
ATOM 671 C CA . GLU A 1 86 ? -30.425 -5.262 21.359 1.00 87.19 86 GLU A CA 1
ATOM 672 C C . GLU A 1 86 ? -31.131 -6.453 22.020 1.00 87.19 86 GLU A C 1
ATOM 674 O O . GLU A 1 86 ? -32.246 -6.313 22.523 1.00 87.19 86 GLU A O 1
ATOM 679 N N . ASN A 1 87 ? -30.462 -7.604 22.105 1.00 84.88 87 ASN A N 1
ATOM 680 C CA . ASN A 1 87 ? -30.983 -8.788 22.784 1.00 84.88 87 ASN A CA 1
ATOM 681 C C . ASN A 1 87 ? -31.186 -8.559 24.288 1.00 84.88 87 ASN A C 1
ATOM 683 O O . ASN A 1 87 ? -32.185 -9.019 24.846 1.00 84.88 87 ASN A O 1
ATOM 687 N N . LEU A 1 88 ? -30.284 -7.829 24.952 1.00 83.44 88 LEU A N 1
ATOM 688 C CA . LEU A 1 88 ? -30.448 -7.453 26.360 1.00 83.44 88 LEU A CA 1
ATOM 689 C C . LEU A 1 88 ? -31.688 -6.580 26.571 1.00 83.44 88 LEU A C 1
ATOM 691 O O . LEU A 1 88 ? -32.464 -6.833 27.495 1.00 83.44 88 LEU A O 1
ATOM 695 N N . LEU A 1 89 ? -31.890 -5.586 25.700 1.00 80.31 89 LEU A N 1
ATOM 696 C CA . LEU A 1 89 ? -33.035 -4.678 25.755 1.00 80.31 89 LEU A CA 1
ATOM 697 C C . LEU A 1 89 ? -34.350 -5.410 25.458 1.00 80.31 89 LEU A C 1
ATOM 699 O O . LEU A 1 89 ? -35.310 -5.265 26.217 1.00 80.31 89 LEU A O 1
ATOM 703 N N . LYS A 1 90 ? -34.387 -6.240 24.404 1.00 83.06 90 LYS A N 1
ATOM 704 C CA . LYS A 1 90 ? -35.566 -7.034 24.014 1.00 83.06 90 LYS A CA 1
ATOM 705 C C . LYS A 1 90 ? -36.005 -7.995 25.116 1.00 83.06 90 LYS A C 1
ATOM 707 O O . LYS A 1 90 ? -37.192 -8.072 25.419 1.00 83.06 90 LYS A O 1
ATOM 712 N N . ASN A 1 91 ? -35.056 -8.684 25.746 1.00 84.00 91 ASN A N 1
ATOM 713 C CA . ASN A 1 91 ? -35.348 -9.674 26.785 1.00 84.00 91 ASN A CA 1
ATOM 714 C C . ASN A 1 91 ? -35.501 -9.065 28.187 1.00 84.00 91 ASN A C 1
ATOM 716 O O . ASN A 1 91 ? -35.720 -9.795 29.149 1.00 84.00 91 ASN A O 1
ATOM 720 N N . ARG A 1 92 ? -35.386 -7.733 28.326 1.00 80.25 92 ARG A N 1
ATOM 721 C CA . ARG A 1 92 ? -35.338 -7.035 29.622 1.00 80.25 92 ARG A CA 1
ATOM 722 C C . ARG A 1 92 ? -34.298 -7.633 30.583 1.00 80.25 92 ARG A C 1
ATOM 724 O O . ARG A 1 92 ? -34.461 -7.558 31.802 1.00 80.25 92 ARG A O 1
ATOM 731 N N . ASN A 1 93 ? -33.186 -8.144 30.048 1.00 71.94 93 ASN A N 1
ATOM 732 C CA . ASN A 1 93 ? -32.069 -8.726 30.803 1.00 71.94 93 ASN A CA 1
ATOM 733 C C . ASN A 1 93 ? -31.185 -7.632 31.436 1.00 71.94 93 ASN A C 1
ATOM 735 O O . ASN A 1 93 ? -29.958 -7.718 31.470 1.00 71.94 93 ASN A O 1
ATOM 739 N N . PHE A 1 94 ? -31.814 -6.579 31.961 1.00 70.81 94 PHE A N 1
ATOM 740 C CA . PHE A 1 94 ? -31.157 -5.464 32.639 1.00 70.81 94 PHE A CA 1
ATOM 741 C C . PHE A 1 94 ? -30.489 -5.894 33.950 1.00 70.81 94 PHE A C 1
ATOM 743 O O . PHE A 1 94 ? -29.664 -5.156 34.479 1.00 70.81 94 PHE A O 1
ATOM 750 N N . TRP A 1 95 ? -30.791 -7.094 34.471 1.00 64.81 95 TRP A N 1
ATOM 751 C CA . TRP A 1 95 ? -30.084 -7.646 35.628 1.00 64.81 95 TRP A CA 1
ATOM 752 C C . TRP A 1 95 ? -28.589 -7.852 35.361 1.00 64.81 95 TRP A C 1
ATOM 754 O O . TRP A 1 95 ? -27.820 -7.836 36.309 1.00 64.81 95 TRP A O 1
ATOM 764 N N . ILE A 1 96 ? -28.159 -7.991 34.101 1.00 62.56 96 ILE A N 1
ATOM 765 C CA . ILE A 1 96 ? -26.733 -8.093 33.733 1.00 62.56 96 ILE A CA 1
ATOM 766 C C . ILE A 1 96 ? -26.009 -6.751 33.943 1.00 62.56 96 ILE A C 1
ATOM 768 O O . ILE A 1 96 ? -24.796 -6.717 34.113 1.00 62.56 96 ILE A O 1
ATOM 772 N N . LEU A 1 97 ? -26.755 -5.642 33.970 1.00 62.72 97 LEU A N 1
ATOM 773 C CA . LEU A 1 97 ? -26.250 -4.320 34.345 1.00 62.72 97 LEU A CA 1
ATOM 774 C C . LEU A 1 97 ? -26.340 -4.067 35.856 1.00 62.72 97 LEU A C 1
ATOM 776 O O . LEU A 1 97 ? -25.901 -3.012 36.315 1.00 62.72 97 LEU A O 1
ATOM 780 N N . ARG A 1 98 ? -26.915 -4.989 36.648 1.00 62.69 98 ARG A N 1
ATOM 781 C CA . ARG A 1 98 ? -26.815 -4.881 38.106 1.00 62.69 98 ARG A CA 1
ATOM 782 C C . ARG A 1 98 ? -25.369 -5.136 38.511 1.00 62.69 98 ARG A C 1
ATOM 784 O O . ARG A 1 98 ? -24.704 -6.001 37.948 1.00 62.69 98 ARG A O 1
ATOM 791 N N . LEU A 1 99 ? -24.917 -4.351 39.492 1.00 52.56 99 LEU A N 1
ATOM 792 C CA . LEU A 1 99 ? -23.637 -4.517 40.176 1.00 52.56 99 LEU A CA 1
ATOM 793 C C . LEU A 1 99 ? -23.343 -5.999 40.471 1.00 52.56 99 LEU A C 1
ATOM 795 O O . LEU A 1 99 ? -24.291 -6.767 40.672 1.00 52.56 99 LEU A O 1
ATOM 799 N N . PRO A 1 100 ? -22.057 -6.385 40.603 1.00 51.59 100 PRO A N 1
ATOM 800 C CA . PRO A 1 100 ? -21.716 -7.707 41.108 1.00 51.59 100 PRO A CA 1
ATOM 801 C C . PRO A 1 100 ? -22.510 -7.959 42.397 1.00 51.59 100 PRO A C 1
ATOM 803 O O . PRO A 1 100 ? -22.569 -7.050 43.236 1.00 51.59 100 PRO A O 1
ATOM 806 N N . PRO A 1 101 ? -23.115 -9.145 42.591 1.00 50.47 101 PRO A N 1
ATOM 807 C CA . PRO A 1 101 ? -23.578 -9.534 43.907 1.00 50.47 101 PRO A CA 1
ATOM 808 C C . PRO A 1 101 ? -22.361 -9.526 44.832 1.00 50.47 101 PRO A C 1
ATOM 810 O O . PRO A 1 101 ? -21.549 -10.449 44.853 1.00 50.47 101 PRO A O 1
ATOM 813 N N . GLY A 1 102 ? -22.202 -8.429 45.566 1.00 51.75 102 GLY A N 1
ATOM 814 C CA . GLY A 1 102 ? -21.215 -8.326 46.616 1.00 51.75 102 GLY A CA 1
ATOM 815 C C . GLY A 1 102 ? -21.459 -9.444 47.623 1.00 51.75 102 GLY A C 1
ATOM 816 O O . GLY A 1 102 ? -22.560 -9.584 48.154 1.00 51.75 102 GLY A O 1
ATOM 817 N N . ALA A 1 103 ? -20.393 -10.201 4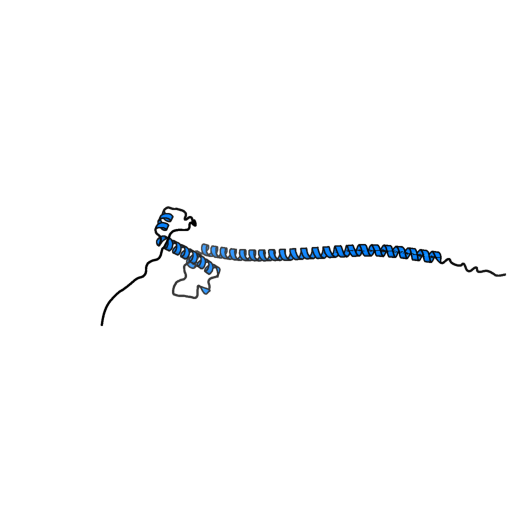7.875 1.00 50.16 103 ALA A N 1
ATOM 818 C CA . ALA A 1 103 ? -20.135 -11.038 49.044 1.00 50.16 103 ALA A CA 1
ATOM 819 C C . ALA A 1 103 ? -20.454 -12.545 49.019 1.00 50.16 103 ALA A C 1
ATOM 821 O O . ALA A 1 103 ? -20.000 -13.205 49.950 1.00 50.16 103 ALA A O 1
ATOM 822 N N . ARG A 1 104 ? -21.120 -13.154 48.020 1.00 42.03 104 ARG A N 1
ATOM 823 C CA . ARG A 1 104 ? -21.310 -14.633 48.020 1.00 42.03 104 ARG A CA 1
ATOM 824 C C . ARG A 1 104 ? -21.356 -15.309 46.637 1.00 42.03 104 ARG A C 1
ATOM 826 O O . ARG A 1 104 ? -22.348 -15.949 46.308 1.00 42.03 104 ARG A O 1
ATOM 833 N N . GLY A 1 105 ? -20.271 -15.237 45.860 1.00 50.50 105 GLY A N 1
ATOM 834 C CA . GLY A 1 105 ? -20.080 -16.137 44.710 1.00 50.50 105 GLY A CA 1
ATOM 835 C C . GLY A 1 105 ? -19.146 -15.601 43.626 1.00 50.50 105 GLY A C 1
ATOM 836 O O . GLY A 1 105 ? -19.589 -14.946 42.692 1.00 50.50 105 GLY A O 1
ATOM 837 N N . GLU A 1 106 ? -17.859 -15.934 43.710 1.00 48.69 106 GLU A N 1
ATOM 838 C CA . GLU A 1 106 ? -16.828 -15.585 42.719 1.00 48.69 106 GLU A CA 1
ATOM 839 C C . GLU A 1 106 ? -16.834 -16.310 41.337 1.00 48.69 106 GLU A C 1
ATOM 841 O O . GLU A 1 106 ? -15.970 -15.967 40.529 1.00 48.69 106 GLU A O 1
ATOM 846 N N . PRO A 1 107 ? -17.748 -17.229 40.933 1.00 48.84 107 PRO A N 1
ATOM 847 C CA . PRO A 1 107 ? -17.636 -17.845 39.598 1.00 48.84 107 PRO A CA 1
ATOM 848 C C . PRO A 1 107 ? -18.084 -16.972 38.407 1.00 48.84 107 PRO A C 1
ATOM 850 O O . PRO A 1 107 ? -17.672 -17.233 37.278 1.00 48.84 107 PRO A O 1
ATOM 853 N N . GLU A 1 108 ? -18.933 -15.958 38.605 1.00 57.34 108 GLU A N 1
ATOM 854 C CA . GLU A 1 108 ? -19.659 -15.307 37.492 1.00 57.34 108 GLU A CA 1
ATOM 855 C C . GLU A 1 108 ? -18.907 -14.133 36.840 1.00 57.34 108 GLU A C 1
ATOM 857 O O . GLU A 1 108 ? -19.153 -13.801 35.683 1.00 57.34 108 GLU A O 1
ATOM 862 N N . TRP A 1 109 ? -17.930 -13.525 37.523 1.00 63.47 109 TRP A N 1
ATOM 863 C CA . TRP A 1 109 ? -17.140 -12.439 36.926 1.00 63.47 109 TRP A CA 1
ATOM 864 C C . TRP A 1 109 ? -16.142 -12.947 35.873 1.00 63.47 109 TRP A C 1
ATOM 866 O O . TRP A 1 109 ? -15.858 -12.268 34.883 1.00 63.47 109 TRP A O 1
ATOM 876 N N . GLY A 1 110 ? -15.617 -14.162 36.061 1.00 62.53 110 GLY A N 1
ATOM 877 C CA . GLY A 1 110 ? -14.690 -14.802 35.126 1.00 62.53 110 GLY A CA 1
ATOM 878 C C . GLY A 1 110 ? -15.323 -15.092 33.763 1.00 62.53 110 GLY A C 1
ATOM 879 O O . GLY A 1 110 ? -14.652 -14.910 32.747 1.00 62.53 110 GLY A O 1
ATOM 880 N N . SER A 1 111 ? -16.611 -15.454 33.742 1.00 62.47 111 SER A N 1
ATOM 881 C CA . SER A 1 111 ? -17.358 -15.835 32.535 1.00 62.47 111 SER A CA 1
ATOM 882 C C . SER A 1 111 ? -17.909 -14.658 31.725 1.00 62.47 111 SER A C 1
ATOM 884 O O . SER A 1 111 ? -18.334 -14.860 30.589 1.00 62.47 111 SER A O 1
ATOM 886 N N . LEU A 1 112 ? -17.881 -13.435 32.269 1.00 69.44 112 LEU A N 1
ATOM 887 C CA . LEU A 1 112 ? -18.281 -12.234 31.536 1.00 69.44 112 LEU A CA 1
ATOM 888 C C . LEU A 1 112 ? -17.336 -11.980 30.356 1.00 69.44 112 LEU A C 1
ATOM 890 O O . LEU A 1 112 ? -16.104 -12.004 30.496 1.00 69.44 112 LEU A O 1
ATOM 894 N N . GLU A 1 113 ? -17.925 -11.666 29.206 1.00 71.06 113 GLU A N 1
ATOM 895 C CA . GLU A 1 113 ? -17.183 -11.264 28.018 1.00 71.06 113 GLU A CA 1
ATOM 896 C C . GLU A 1 113 ? -16.434 -9.947 28.274 1.00 71.06 113 GLU A C 1
ATOM 898 O O . GLU A 1 113 ? -16.880 -9.083 29.036 1.00 71.06 113 GLU A O 1
ATOM 903 N N . GLU A 1 114 ? -15.293 -9.758 27.605 1.00 77.88 114 GLU A N 1
ATOM 904 C CA . GLU A 1 114 ? -14.417 -8.598 27.831 1.00 77.88 114 GLU A CA 1
ATOM 905 C C . GLU A 1 114 ? -15.157 -7.260 27.662 1.00 77.88 114 GLU A C 1
ATOM 907 O O . GLU A 1 114 ? -14.922 -6.320 28.414 1.00 77.88 114 GLU A O 1
ATOM 912 N N . TRP A 1 115 ? -16.128 -7.179 26.744 1.00 77.69 115 TRP A N 1
ATOM 913 C CA . TRP A 1 115 ? -16.911 -5.957 26.544 1.00 77.69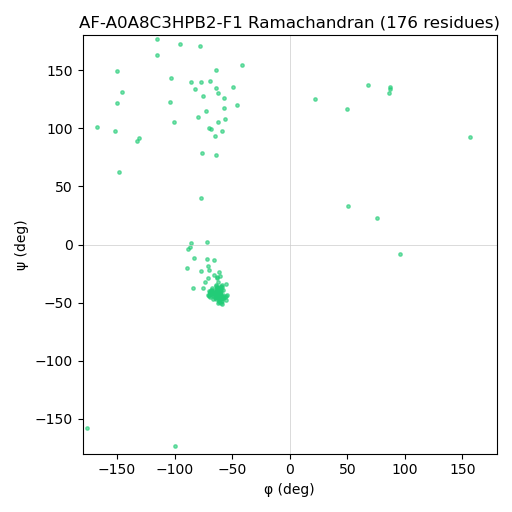 115 TRP A CA 1
ATOM 914 C C . TRP A 1 115 ? -17.878 -5.660 27.700 1.00 77.69 115 TRP A C 1
ATOM 916 O O . TRP A 1 115 ? -18.173 -4.491 27.939 1.00 77.69 115 TRP A O 1
ATOM 926 N N . GLN A 1 116 ? -18.371 -6.677 28.419 1.00 72.25 116 GLN A N 1
ATOM 927 C CA . GLN A 1 116 ? -19.215 -6.484 29.605 1.00 72.25 116 GLN A CA 1
ATOM 928 C C . GLN A 1 116 ? -18.370 -5.933 30.753 1.00 72.25 116 GLN A C 1
ATOM 930 O O . GLN A 1 116 ? -18.759 -4.969 31.413 1.00 72.25 116 GLN A O 1
ATOM 935 N N . LYS A 1 117 ? -17.166 -6.493 30.931 1.00 77.75 117 LYS A N 1
ATOM 936 C CA . LYS A 1 117 ? -16.169 -5.998 31.889 1.00 77.75 117 LYS A CA 1
ATOM 937 C C . LYS A 1 117 ? -15.751 -4.564 31.560 1.00 77.75 117 LYS A C 1
ATOM 939 O O . LYS A 1 117 ? -15.632 -3.737 32.459 1.00 77.75 117 LYS A O 1
ATOM 944 N N . GLU A 1 118 ? -15.556 -4.254 30.283 1.00 78.25 118 GLU A N 1
ATOM 945 C CA . GLU A 1 118 ? -15.178 -2.923 29.803 1.00 78.25 118 GLU A CA 1
ATOM 946 C C . GLU A 1 118 ? -16.310 -1.895 29.964 1.00 78.25 118 GLU A C 1
ATOM 948 O O . GLU A 1 118 ? -16.067 -0.782 30.429 1.00 78.25 118 GLU A O 1
ATOM 953 N N . LEU A 1 119 ? -17.562 -2.278 29.681 1.00 75.12 119 LEU A N 1
ATOM 954 C CA . LEU A 1 119 ? -18.741 -1.447 29.944 1.00 75.12 119 LEU A CA 1
ATOM 955 C C . LEU A 1 119 ? -18.860 -1.114 31.439 1.00 75.12 119 LEU A C 1
ATOM 957 O O . LEU A 1 119 ? -19.051 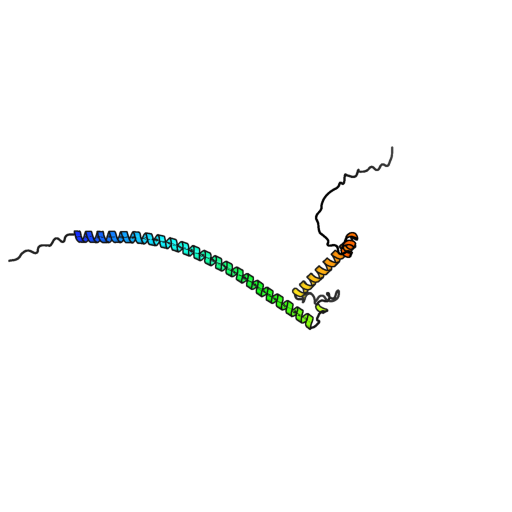0.047 31.799 1.00 75.12 119 LEU A O 1
ATOM 961 N N . TYR A 1 120 ? -18.694 -2.116 32.305 1.00 74.31 120 TYR A N 1
ATOM 962 C CA . TYR A 1 120 ? -18.692 -1.924 33.753 1.00 74.31 120 TYR A CA 1
ATOM 963 C C . TYR A 1 120 ? -17.553 -1.007 34.208 1.00 74.31 120 TYR A C 1
ATOM 965 O O . TYR A 1 120 ? -17.800 -0.059 34.948 1.00 74.31 120 TYR A O 1
ATOM 973 N N . LYS A 1 121 ? -16.318 -1.237 33.739 1.00 78.69 121 LYS A N 1
ATOM 974 C CA . LYS A 1 121 ? -15.163 -0.380 34.059 1.00 78.69 121 LYS A CA 1
ATOM 975 C C . LYS A 1 121 ? -15.432 1.080 33.694 1.00 78.69 121 LYS A C 1
ATOM 977 O O . LYS A 1 121 ? -15.161 1.957 34.507 1.00 78.69 121 LYS A O 1
ATOM 982 N N . ASN A 1 122 ? -16.003 1.338 32.518 1.00 77.94 122 ASN A N 1
ATOM 983 C CA . ASN A 1 122 ? -16.322 2.696 32.074 1.00 77.94 122 ASN A CA 1
ATOM 984 C C . ASN A 1 122 ? -17.444 3.336 32.903 1.00 77.94 122 ASN A C 1
ATOM 986 O O . ASN A 1 122 ? -17.342 4.507 33.258 1.00 77.94 122 ASN A O 1
ATOM 990 N N . MET A 1 123 ? -18.480 2.574 33.263 1.00 75.06 123 MET A N 1
ATOM 991 C CA . MET A 1 123 ? -19.568 3.058 34.118 1.00 75.06 123 MET A CA 1
ATOM 992 C C . MET A 1 123 ? -19.085 3.356 35.543 1.00 75.06 123 MET A C 1
ATOM 994 O O . MET A 1 123 ? -19.397 4.408 36.096 1.00 75.06 123 MET A O 1
ATOM 998 N N . MET A 1 124 ? -18.274 2.467 36.123 1.00 76.12 124 MET A N 1
ATOM 999 C CA . MET A 1 124 ? -17.668 2.684 37.436 1.00 76.12 124 MET A CA 1
ATOM 1000 C C . MET A 1 124 ? -16.727 3.883 37.423 1.00 76.12 124 MET A C 1
ATOM 1002 O O . MET A 1 124 ? -16.784 4.698 38.337 1.00 76.12 124 MET A O 1
ATOM 1006 N N . LYS A 1 125 ? -15.909 4.033 36.378 1.00 77.75 125 LYS A N 1
ATOM 1007 C CA . LYS A 1 125 ? -15.037 5.197 36.204 1.00 77.75 125 LYS A CA 1
ATOM 1008 C C . LYS A 1 125 ? -15.842 6.500 36.158 1.00 77.75 125 LYS A C 1
ATOM 1010 O O . LYS A 1 125 ? -15.538 7.403 36.927 1.00 77.75 125 LYS A O 1
ATOM 1015 N N . GLY A 1 126 ? -16.906 6.560 35.353 1.00 76.56 126 GLY A N 1
ATOM 1016 C CA . GLY A 1 126 ? -17.780 7.736 35.278 1.00 76.56 126 GLY A CA 1
ATOM 1017 C C . GLY A 1 126 ? -18.469 8.065 36.608 1.00 76.56 126 GLY A C 1
ATOM 1018 O O . GLY A 1 126 ? -18.533 9.227 36.998 1.00 76.56 126 GLY A O 1
ATOM 1019 N N . ASN A 1 127 ? -18.914 7.050 37.355 1.00 74.31 127 ASN A N 1
ATOM 1020 C CA . ASN A 1 127 ? -19.507 7.252 38.680 1.00 74.31 127 ASN A CA 1
ATOM 1021 C C . ASN A 1 127 ? -18.486 7.756 39.709 1.00 74.31 127 ASN A C 1
ATOM 1023 O O . ASN A 1 127 ? -18.812 8.636 40.501 1.00 74.31 127 ASN A O 1
ATOM 1027 N N . TYR A 1 128 ? -17.257 7.231 39.707 1.00 69.44 128 TYR A N 1
ATOM 1028 C CA . TYR A 1 128 ? -16.196 7.710 40.595 1.00 69.44 128 TYR A CA 1
ATOM 1029 C C . TYR A 1 128 ? -15.753 9.128 40.245 1.00 69.44 128 TYR A C 1
ATOM 1031 O O . TYR A 1 128 ? -15.585 9.937 41.147 1.00 69.44 128 TYR A O 1
ATOM 1039 N N . GLU A 1 129 ? -15.608 9.458 38.963 1.00 81.00 129 GLU A N 1
ATOM 1040 C CA . GLU A 1 129 ? -15.303 10.822 38.516 1.00 81.00 129 GLU A CA 1
ATOM 1041 C C . GLU A 1 129 ? -16.405 11.804 38.936 1.00 81.00 129 GLU A C 1
ATOM 1043 O O . GLU A 1 129 ? -16.104 12.878 39.456 1.00 81.00 129 GLU A O 1
ATOM 1048 N N . ALA A 1 130 ? -17.677 11.413 38.804 1.00 80.69 130 ALA A N 1
ATOM 1049 C CA . ALA A 1 130 ? -18.810 12.208 39.273 1.00 80.69 130 ALA A CA 1
ATOM 1050 C C . ALA A 1 130 ? -18.811 12.378 40.802 1.00 80.69 130 ALA A C 1
ATOM 1052 O O . ALA A 1 130 ? -19.020 13.484 41.294 1.00 80.69 130 ALA A O 1
ATOM 1053 N N . LEU A 1 131 ? -18.539 11.309 41.558 1.00 80.38 131 LEU A N 1
ATOM 1054 C CA . LEU A 1 131 ? -18.452 11.357 43.020 1.00 80.38 131 LEU A CA 1
ATOM 1055 C C . LEU A 1 131 ? -17.272 12.204 43.501 1.00 80.38 131 LEU A C 1
ATOM 1057 O O . LEU A 1 131 ? -17.441 12.989 44.424 1.00 80.38 131 LEU A O 1
ATOM 1061 N N . ILE A 1 132 ? -16.106 12.098 42.863 1.00 77.44 132 ILE A N 1
ATOM 1062 C CA . ILE A 1 132 ? -14.931 12.924 43.169 1.00 77.44 132 ILE A CA 1
ATOM 1063 C C . ILE A 1 132 ? -15.213 14.391 42.830 1.00 77.44 132 ILE A C 1
ATOM 1065 O O . ILE A 1 132 ? -14.877 15.278 43.609 1.00 77.44 132 ILE A O 1
ATOM 1069 N N . SER A 1 133 ? -15.863 14.667 41.695 1.00 79.44 133 SER A N 1
ATOM 1070 C CA . SER A 1 133 ? -16.276 16.027 41.332 1.00 79.44 133 SER A CA 1
ATOM 1071 C C . SER A 1 133 ? -17.272 16.606 42.337 1.00 79.44 133 SER A C 1
ATOM 1073 O O . SER A 1 133 ? -17.208 17.794 42.651 1.00 79.44 133 SER A O 1
ATOM 1075 N N . LEU A 1 134 ? -18.193 15.782 42.835 1.00 79.06 134 LEU A N 1
ATOM 1076 C CA . LEU A 1 134 ? -19.167 16.179 43.841 1.00 79.06 134 LEU A CA 1
ATOM 1077 C C . LEU A 1 134 ? -18.494 16.433 45.195 1.00 79.06 134 LEU A C 1
ATOM 1079 O O . LEU A 1 134 ? -18.743 17.465 45.804 1.00 79.06 134 LEU A O 1
ATOM 1083 N N . ASP A 1 135 ? -17.599 15.550 45.632 1.00 78.12 135 ASP A N 1
ATOM 1084 C CA . ASP A 1 135 ? -16.815 15.704 46.863 1.00 78.12 135 ASP A CA 1
ATOM 1085 C C . ASP A 1 135 ? -15.925 16.958 46.819 1.00 78.12 135 ASP A C 1
ATOM 1087 O O . ASP A 1 135 ? -15.834 17.713 47.789 1.00 78.12 135 ASP A O 1
ATOM 1091 N N . TYR A 1 136 ? -15.355 17.260 45.649 1.00 72.25 136 TYR A N 1
ATOM 1092 C CA . TYR A 1 136 ? -14.606 18.490 45.403 1.00 72.25 136 TYR A CA 1
ATOM 1093 C C . TYR A 1 136 ? -15.489 19.745 45.465 1.00 72.25 136 TYR A C 1
ATOM 1095 O O . TYR A 1 136 ? -15.086 20.751 46.051 1.00 72.25 136 TYR A O 1
ATOM 1103 N N . ALA A 1 137 ? -16.695 19.691 44.889 1.00 69.56 137 ALA A N 1
ATOM 1104 C CA . ALA A 1 137 ? -17.660 20.785 44.959 1.00 69.56 137 ALA A CA 1
ATOM 1105 C C . ALA A 1 137 ? -18.154 21.007 46.400 1.00 69.56 137 ALA A C 1
ATOM 1107 O O . ALA A 1 137 ? -18.260 22.147 46.840 1.00 69.56 137 ALA A O 1
ATOM 1108 N N . ILE A 1 138 ? -18.404 19.932 47.155 1.00 71.38 138 ILE A N 1
ATOM 1109 C CA . ILE A 1 138 ? -18.849 19.989 48.556 1.00 71.38 138 ILE A CA 1
ATOM 1110 C C . ILE A 1 138 ? -17.735 20.525 49.468 1.00 71.38 138 ILE A C 1
ATOM 1112 O O . ILE A 1 138 ? -18.001 21.334 50.354 1.00 71.38 138 ILE A O 1
ATOM 1116 N N . SER A 1 139 ? -16.480 20.141 49.222 1.00 72.81 139 SER A N 1
ATOM 1117 C CA . SER A 1 139 ? -15.314 20.590 49.999 1.00 72.81 139 SER A CA 1
ATOM 1118 C C . SER A 1 139 ? -14.928 22.058 49.752 1.00 72.81 139 SER A C 1
ATOM 1120 O O . SER A 1 139 ? -14.119 22.614 50.496 1.00 72.81 139 SER A O 1
ATOM 1122 N N . LYS A 1 140 ? -15.484 22.701 48.713 1.00 70.94 140 LYS A N 1
ATOM 1123 C CA . LYS A 1 140 ? -15.256 24.115 48.370 1.00 70.94 140 LYS A CA 1
ATOM 1124 C C . LYS A 1 140 ? -16.588 24.833 48.094 1.00 70.94 140 LYS A C 1
ATOM 1126 O O . LYS A 1 140 ? -17.001 24.918 46.934 1.00 70.94 140 LYS A O 1
ATOM 1131 N N . PRO A 1 141 ? -17.237 25.416 49.119 1.00 65.69 141 PRO A N 1
ATOM 1132 C CA . PRO A 1 141 ? -18.581 25.992 48.996 1.00 65.69 141 PRO A CA 1
ATOM 1133 C C . PRO A 1 141 ? -18.672 27.137 47.970 1.00 65.69 141 PRO A C 1
ATOM 1135 O O . PRO A 1 141 ? -19.716 27.320 47.342 1.00 65.69 141 PRO A O 1
ATOM 1138 N N . ASP A 1 142 ? -17.569 27.848 47.718 1.00 71.25 142 ASP A N 1
ATOM 1139 C CA . ASP A 1 142 ? -17.499 28.912 46.707 1.00 71.25 142 ASP A CA 1
ATOM 1140 C C . ASP A 1 142 ? -17.720 28.387 45.278 1.00 71.25 142 ASP A C 1
ATOM 1142 O O . ASP A 1 142 ? -18.342 29.065 44.459 1.00 71.25 142 ASP A O 1
ATOM 1146 N N . LEU A 1 143 ? -17.265 27.165 44.972 1.00 66.62 143 LEU A N 1
ATOM 1147 C CA . LEU A 1 143 ? -17.481 26.522 43.670 1.00 66.62 143 LEU A CA 1
ATOM 1148 C C . LEU A 1 143 ? -18.914 26.007 43.529 1.00 66.62 143 LEU A C 1
ATOM 1150 O O . LEU A 1 143 ? -19.509 26.135 42.461 1.00 66.62 143 LEU A O 1
ATOM 1154 N N . LEU A 1 144 ? -19.486 25.488 44.616 1.00 64.81 144 LEU A N 1
ATOM 1155 C CA . LEU A 1 144 ? -20.858 24.986 44.655 1.00 64.81 144 LEU A CA 1
ATOM 1156 C C . LEU A 1 144 ? -21.872 26.119 44.414 1.00 64.81 144 LEU A C 1
ATOM 1158 O O . LEU A 1 144 ? -22.776 25.970 43.596 1.00 64.81 144 LEU A O 1
ATOM 1162 N N . SER A 1 145 ? -21.629 27.298 45.003 1.00 67.50 145 SER A N 1
ATOM 1163 C CA . SER A 1 145 ? -22.449 28.504 44.797 1.00 67.50 145 SER A CA 1
ATOM 1164 C C . SER A 1 145 ? -22.448 29.031 43.352 1.00 67.50 145 SER A C 1
ATOM 1166 O O . SER A 1 145 ? -23.408 29.667 42.915 1.00 67.50 145 SER A O 1
ATOM 1168 N N . ARG A 1 146 ? -21.368 28.783 42.597 1.00 68.31 146 ARG A N 1
ATOM 1169 C CA . ARG A 1 146 ? -21.220 29.200 41.191 1.00 68.31 146 ARG A CA 1
ATOM 1170 C C . ARG A 1 146 ? -21.873 28.212 40.230 1.00 68.31 146 ARG A C 1
ATOM 1172 O O . ARG A 1 146 ? -22.508 28.636 39.268 1.00 68.31 146 ARG A O 1
ATOM 1179 N N . ILE A 1 147 ? -21.777 26.915 40.532 1.00 69.00 147 ILE A N 1
ATOM 1180 C CA . ILE A 1 147 ? -22.474 25.848 39.800 1.00 69.00 147 ILE A CA 1
ATOM 1181 C C . ILE A 1 147 ? -23.995 26.004 39.949 1.00 69.00 147 ILE A C 1
ATOM 1183 O O . ILE A 1 147 ? -24.715 25.935 38.957 1.00 69.00 147 ILE A O 1
ATOM 1187 N N . GLU A 1 148 ? -24.488 26.286 41.159 1.00 72.38 148 GLU A N 1
ATOM 1188 C CA . GLU A 1 148 ? -25.921 26.485 41.442 1.00 72.38 148 GLU A CA 1
ATOM 1189 C C . GLU A 1 148 ? -26.501 27.735 40.749 1.00 72.38 148 GLU A C 1
ATOM 1191 O O . GLU A 1 148 ? -27.679 27.774 40.398 1.00 72.38 148 GLU A O 1
ATOM 1196 N N . ARG A 1 149 ? -25.652 28.734 40.470 1.00 75.94 149 ARG A N 1
ATOM 1197 C CA . ARG A 1 149 ? -25.990 29.946 39.705 1.00 75.94 149 ARG A CA 1
ATOM 1198 C C . ARG A 1 149 ? -25.828 29.782 38.182 1.00 75.94 149 ARG A C 1
ATOM 1200 O O . ARG A 1 149 ? -26.158 30.705 37.440 1.00 75.94 149 ARG A O 1
ATOM 1207 N N . GLY A 1 150 ? -25.375 28.615 37.710 1.00 65.19 150 GLY A N 1
ATOM 1208 C CA . GLY A 1 150 ? -25.248 28.284 36.285 1.00 65.19 150 GLY A CA 1
ATOM 1209 C C . GLY A 1 150 ? -24.062 28.941 35.568 1.00 65.19 150 GLY A C 1
ATOM 1210 O O . GLY A 1 150 ? -24.107 29.104 34.351 1.00 65.19 150 GLY A O 1
ATOM 1211 N N . GLU A 1 151 ? -23.016 29.347 36.295 1.00 67.94 151 GLU A N 1
ATOM 1212 C CA . GLU A 1 151 ? -21.820 29.981 35.721 1.00 67.94 151 GLU A CA 1
ATOM 1213 C C . GLU A 1 151 ? -20.823 28.937 35.177 1.00 67.94 151 GLU A C 1
ATOM 1215 O O . GLU A 1 151 ? -20.486 27.968 35.857 1.00 67.94 151 GLU A O 1
ATOM 1220 N N . GLU A 1 152 ? -20.293 29.146 33.967 1.00 55.28 152 GLU A N 1
ATOM 1221 C CA . GLU A 1 152 ? -19.309 28.248 33.344 1.00 55.28 152 GLU A CA 1
ATOM 1222 C C . GLU A 1 152 ? -17.914 28.420 33.990 1.00 55.28 152 GLU A C 1
ATOM 1224 O O . GLU A 1 152 ? -17.394 29.533 34.129 1.00 55.28 152 GLU A O 1
ATOM 1229 N N . LEU A 1 153 ? -17.298 27.315 34.437 1.00 52.19 153 LEU A N 1
ATOM 1230 C CA . LEU A 1 153 ? -16.005 27.314 35.134 1.00 52.19 153 LEU A CA 1
ATOM 1231 C C . LEU A 1 153 ? -14.851 27.517 34.139 1.00 52.19 153 LEU A C 1
ATOM 1233 O O . LEU A 1 153 ? -14.157 26.573 33.766 1.00 52.19 153 LEU A O 1
ATOM 1237 N N . CYS A 1 154 ? -14.624 28.756 33.710 1.00 46.06 154 CYS A N 1
ATOM 1238 C CA . CYS A 1 154 ? -13.462 29.098 32.896 1.00 46.06 154 CYS A CA 1
ATOM 1239 C C . CYS A 1 154 ? -12.162 28.818 33.675 1.00 46.06 154 CYS A C 1
ATOM 1241 O O . CYS A 1 154 ? -11.785 29.570 34.575 1.00 46.06 154 CYS A O 1
ATOM 1243 N N . LEU A 1 155 ? -11.474 27.733 33.305 1.00 51.41 155 LEU A N 1
ATOM 1244 C CA . LEU A 1 155 ? -10.078 27.429 33.633 1.00 51.41 155 LEU A CA 1
ATOM 1245 C C . LEU A 1 155 ? -9.169 28.485 32.979 1.00 51.41 155 LEU A C 1
ATOM 1247 O O . LEU A 1 155 ? -8.584 28.268 31.923 1.00 51.41 155 LEU A O 1
ATOM 1251 N N . GLY A 1 156 ? -9.114 29.673 33.577 1.00 39.47 156 GLY A N 1
ATOM 1252 C CA . GLY A 1 156 ? -8.221 30.755 33.179 1.00 39.47 156 GLY A CA 1
ATOM 1253 C C . GLY A 1 156 ? -7.015 30.819 34.105 1.00 39.47 156 GLY A C 1
ATOM 1254 O O . GLY A 1 156 ? -7.136 31.265 35.243 1.00 39.47 156 GLY A O 1
ATOM 1255 N N . ASP A 1 157 ? -5.866 30.374 33.601 1.00 44.28 157 ASP A N 1
ATOM 1256 C CA . ASP A 1 157 ? -4.533 30.633 34.148 1.00 44.28 157 ASP A CA 1
ATOM 1257 C C . ASP A 1 157 ? -4.361 32.122 34.506 1.00 44.28 157 ASP A C 1
ATOM 1259 O O . ASP A 1 157 ? -4.484 33.000 33.647 1.00 44.28 157 ASP A O 1
ATOM 1263 N N . ARG A 1 158 ? -4.096 32.421 35.783 1.00 36.34 158 ARG A N 1
ATOM 1264 C CA . ARG A 1 158 ? -3.630 33.746 36.206 1.00 36.34 158 ARG A CA 1
ATOM 1265 C C . ARG A 1 158 ? -2.790 33.627 37.470 1.00 36.34 158 ARG A C 1
ATOM 1267 O O . ARG A 1 158 ? -3.305 33.509 38.578 1.00 36.34 158 ARG A O 1
ATOM 1274 N N . GLY A 1 159 ? -1.478 33.615 37.273 1.00 36.28 159 GLY A N 1
ATOM 1275 C CA . GLY A 1 159 ? -0.500 33.528 38.344 1.00 36.28 159 GLY A CA 1
ATOM 1276 C C . GLY A 1 159 ? -0.233 34.827 39.113 1.00 36.28 159 GLY A C 1
ATOM 1277 O O . GLY A 1 159 ? -0.549 35.927 38.663 1.00 36.28 159 GLY A O 1
ATOM 1278 N N . ARG A 1 160 ? 0.522 34.597 40.199 1.00 32.31 160 ARG A N 1
ATOM 1279 C CA . ARG A 1 160 ? 1.576 35.425 40.818 1.00 32.31 160 ARG A CA 1
ATOM 1280 C C . ARG A 1 160 ? 1.187 36.503 41.852 1.00 32.31 160 ARG A C 1
ATOM 1282 O O . ARG A 1 160 ? 0.403 37.399 41.569 1.00 32.31 160 ARG A O 1
ATOM 1289 N N . SER A 1 161 ? 1.990 36.462 42.932 1.00 36.31 161 SER A N 1
ATOM 1290 C CA . SER A 1 161 ? 2.327 37.496 43.937 1.00 36.31 161 SER A CA 1
ATOM 1291 C C . SER A 1 161 ? 1.342 37.596 45.118 1.00 36.31 161 SER A C 1
ATOM 1293 O O . SER A 1 161 ? 0.145 37.617 44.884 1.00 36.31 161 SER A O 1
ATOM 1295 N N . GLU A 1 162 ? 1.739 37.603 46.400 1.00 37.06 162 GLU A N 1
ATOM 1296 C CA . GLU A 1 162 ? 2.964 38.144 47.024 1.00 37.06 162 GLU A CA 1
ATOM 1297 C C . GLU A 1 162 ? 3.408 37.379 48.301 1.00 37.06 162 GLU A C 1
ATOM 1299 O O . GLU A 1 162 ? 2.595 36.805 49.019 1.00 37.06 162 GLU A O 1
ATOM 1304 N N . GLU A 1 163 ? 4.734 37.387 48.503 1.00 34.09 163 GLU A N 1
ATOM 1305 C CA . GLU A 1 163 ? 5.523 37.508 49.750 1.00 34.09 163 GLU A CA 1
ATOM 1306 C C . GLU A 1 163 ? 5.244 36.642 50.997 1.00 34.09 163 GLU A C 1
ATOM 1308 O O . GLU A 1 163 ? 4.271 36.805 51.723 1.00 34.09 163 GLU A O 1
ATOM 1313 N N . SER A 1 164 ? 6.241 35.819 51.344 1.00 36.84 164 SER A N 1
ATOM 1314 C CA . SER A 1 164 ? 6.451 35.265 52.687 1.00 36.84 164 SER A CA 1
ATOM 1315 C C . SER A 1 164 ? 7.915 35.488 53.089 1.00 36.84 164 SER A C 1
ATOM 1317 O O . SER A 1 164 ? 8.773 34.654 52.797 1.00 36.84 164 SER A O 1
ATOM 1319 N N . GLU A 1 165 ? 8.209 36.605 53.760 1.00 37.91 165 GLU A N 1
ATOM 1320 C CA . GLU A 1 165 ? 9.459 36.799 54.509 1.00 37.91 165 GLU A CA 1
ATOM 1321 C C . GLU A 1 165 ? 9.375 36.089 55.880 1.00 37.91 165 GLU A C 1
ATOM 1323 O O . GLU A 1 165 ? 8.591 36.447 56.750 1.00 37.91 165 GLU A O 1
ATOM 1328 N N . ILE A 1 166 ? 10.163 35.014 55.988 1.00 41.50 166 ILE A N 1
ATOM 1329 C CA . ILE A 1 166 ? 10.859 34.372 57.128 1.00 41.50 166 ILE A CA 1
ATOM 1330 C C . ILE A 1 166 ? 10.348 34.627 58.580 1.00 41.50 166 ILE A C 1
ATOM 1332 O O . ILE A 1 166 ? 10.388 35.758 59.060 1.00 41.50 166 ILE A O 1
ATOM 1336 N N . PRO A 1 167 ? 10.041 33.566 59.367 1.00 44.59 167 PRO A N 1
ATOM 1337 C CA . PRO A 1 167 ? 9.813 33.651 60.815 1.00 44.59 167 PRO A CA 1
ATOM 1338 C C . PRO A 1 167 ? 11.121 33.563 61.634 1.00 44.59 167 PRO A C 1
ATOM 1340 O O . PRO A 1 167 ? 12.006 32.764 61.330 1.00 44.59 167 PRO A O 1
ATOM 1343 N N . ALA A 1 168 ? 11.229 34.367 62.698 1.00 42.25 168 ALA A N 1
ATOM 1344 C CA . ALA A 1 168 ? 12.335 34.344 63.662 1.00 42.25 168 ALA A CA 1
ATOM 1345 C C . ALA A 1 168 ? 12.235 33.163 64.657 1.00 42.25 168 ALA A C 1
ATOM 1347 O O . ALA A 1 168 ? 11.150 32.847 65.143 1.00 42.25 168 ALA A O 1
ATOM 1348 N N . ASP A 1 169 ? 13.386 32.551 64.961 1.00 44.19 169 ASP A N 1
ATOM 1349 C CA . ASP A 1 169 ? 13.592 31.359 65.814 1.00 44.19 169 ASP A CA 1
ATOM 1350 C C . ASP A 1 169 ? 13.944 31.750 67.287 1.00 44.19 169 ASP A C 1
ATOM 1352 O O . ASP A 1 169 ? 14.100 32.943 67.567 1.00 44.19 169 ASP A O 1
ATOM 1356 N N . PRO A 1 170 ? 14.038 30.835 68.286 1.00 50.97 170 PRO A N 1
ATOM 1357 C CA . PRO A 1 170 ? 13.415 31.009 69.593 1.00 50.97 170 PRO A CA 1
ATOM 1358 C C . PRO A 1 170 ? 14.470 31.121 70.714 1.00 50.97 170 PRO A C 1
ATOM 1360 O O . PRO A 1 170 ? 15.675 30.954 70.518 1.00 50.97 170 PRO A O 1
ATOM 1363 N N . SER A 1 171 ? 14.043 31.353 71.954 1.00 43.91 171 SER A N 1
ATOM 1364 C CA . SER A 1 171 ? 14.896 31.068 73.118 1.00 43.91 171 SER A CA 1
ATOM 1365 C C . SER A 1 171 ? 14.071 30.696 74.345 1.00 43.91 171 SER A C 1
ATOM 1367 O O . SER A 1 171 ? 13.265 31.508 74.801 1.00 43.91 171 SER A O 1
ATOM 1369 N N . PRO A 1 172 ? 14.293 29.502 74.926 1.00 51.28 172 PRO A N 1
ATOM 1370 C CA . PRO A 1 172 ? 13.807 29.142 76.246 1.00 51.28 172 PRO A CA 1
ATOM 1371 C C . PRO A 1 172 ? 14.959 29.195 77.264 1.00 51.28 172 PRO A C 1
ATOM 1373 O O . PRO A 1 172 ? 15.970 28.511 77.124 1.00 51.28 172 PRO A O 1
ATOM 1376 N N . GLY A 1 173 ? 14.807 29.998 78.315 1.00 44.03 173 GLY A N 1
ATOM 1377 C CA . GLY A 1 173 ? 15.691 29.975 79.482 1.00 44.03 173 GLY A CA 1
ATOM 1378 C C . GLY A 1 173 ? 15.030 29.264 80.661 1.00 44.03 173 GLY A C 1
ATOM 1379 O O . GLY A 1 173 ? 13.833 29.437 80.855 1.00 44.03 173 GLY A O 1
ATOM 1380 N N . THR A 1 174 ? 15.799 28.505 81.456 1.00 50.59 174 THR A N 1
ATOM 1381 C CA . THR A 1 174 ? 15.559 28.152 82.883 1.00 50.59 174 THR A CA 1
ATOM 1382 C C . THR A 1 174 ? 16.872 27.538 83.443 1.00 50.59 174 THR A C 1
ATOM 1384 O O . THR A 1 174 ? 17.286 26.499 82.951 1.00 50.59 174 THR A O 1
ATOM 1387 N N . LEU A 1 175 ? 17.704 28.287 84.204 1.00 42.72 175 LEU A N 1
ATOM 1388 C CA . LEU A 1 175 ? 17.934 28.242 85.683 1.00 42.72 175 LEU A CA 1
ATOM 1389 C C . LEU A 1 175 ? 18.636 26.947 86.203 1.00 42.72 175 LEU A C 1
ATOM 1391 O O . LEU A 1 175 ? 18.208 25.871 85.827 1.00 42.72 175 LEU A O 1
ATOM 1395 N N . LYS A 1 176 ? 19.623 26.895 87.128 1.00 43.00 176 LYS A N 1
ATOM 1396 C CA . LYS A 1 176 ? 20.387 27.835 88.001 1.00 43.00 176 LYS A CA 1
ATOM 1397 C C . LYS A 1 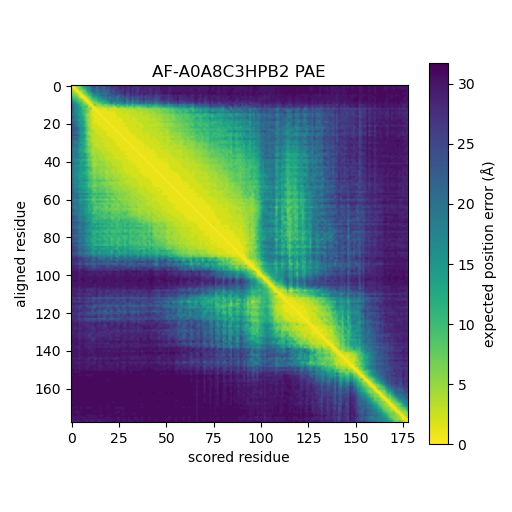176 ? 21.492 26.992 88.764 1.00 43.00 176 LYS A C 1
ATOM 1399 O O . LYS A 1 176 ? 21.828 25.940 88.239 1.00 43.00 176 LYS A O 1
ATOM 1404 N N . PRO A 1 177 ? 22.089 27.365 89.925 1.00 54.41 177 PRO A N 1
ATOM 1405 C CA . PRO A 1 177 ? 23.545 27.527 90.122 1.00 54.41 177 PRO A CA 1
ATOM 1406 C C . PRO A 1 177 ? 24.245 26.559 91.122 1.00 54.41 177 PRO A C 1
ATOM 1408 O O . PRO A 1 177 ? 23.593 26.014 92.011 1.00 54.41 177 PRO A O 1
ATOM 1411 N N . LEU A 1 178 ? 25.582 26.464 91.041 1.00 40.44 178 LEU A N 1
ATOM 1412 C CA . LEU A 1 178 ? 26.582 26.509 92.137 1.00 40.44 178 LEU A CA 1
ATOM 1413 C C . LEU A 1 178 ? 27.997 26.488 91.541 1.00 40.44 178 LEU A C 1
ATOM 1415 O O . LEU A 1 178 ? 28.219 25.681 90.613 1.00 40.44 178 LEU A O 1
#

Organism: Chrysemys picta bellii (NCBI:txid8478)

Foldseek 3Di:
DDDDDDPPPPDCVVVVVVVVVVVVVVVVVVVVVVVVVVVVVVVVVVVVVVVVVVVVVVVVVVVVVVVVVVVVVVVVVVVVVVVVVVVCVVVVVCVLVDDPPPDPDDPPVVPDDPVSVVVVVVVVVVVVVVVVVVVVCVVPVVNVVCVVVVHDPPPDDDDDDDDDPDDDDDDDDDDDDD

Solvent-accessible surface area (backbone atoms only — not comparable to full-atom values): 11116 Å² total; per-residue (Å²): 138,85,89,78,89,74,79,77,79,76,74,65,62,65,61,53,52,51,51,57,50,50,51,54,51,50,53,54,50,51,57,50,47,57,52,47,52,56,49,48,55,54,49,52,53,50,49,54,55,48,52,54,53,49,55,52,53,52,55,52,50,53,54,50,52,53,52,50,52,52,51,53,53,50,49,58,52,51,50,52,53,49,53,51,50,50,52,33,62,75,68,63,49,58,68,76,74,47,72,80,76,81,90,81,69,83,74,63,73,76,73,51,52,72,67,59,55,48,51,49,52,53,51,52,48,53,51,49,53,50,50,51,53,47,52,53,32,66,77,34,62,74,55,40,59,36,55,77,70,70,54,81,84,76,89,68,91,78,83,86,86,83,89,83,88,81,88,86,85,88,87,89,88,83,92,89,91,133

Secondary structure (DSSP, 8-state):
-----------SHHHHHHHHHHHHHHHHHHHHHHHHHHHHHHHHHHHHHHHHHHHHHHHHHHHHHHHHHHHHHHHHHHHHHHHHHHHHHHTT-GGGGS---TTS-TTHHHHS-HHHHHHHHHHHHHHHHHHHHHHHHHH-HHHHHHHHTT----------------PPP---------

Mean predicted aligned error: 18.95 Å

pLDDT: mean 76.19, std 20.93, range [32.31, 98.75]

Radius of gyration: 49.42 Å; Cα contacts (8 Å, |Δi|>4): 12; chains: 1; bounding box: 86×63×178 Å